Protein AF-A0A7W7Q9H7-F1 (afdb_monomer)

Organism: NCBI:txid1768010

Solvent-accessible surface area (backbone atoms only — not comparable to full-atom values): 13339 Å² total; per-residue (Å²): 130,58,72,66,46,55,53,51,56,63,70,55,71,56,55,18,42,27,34,37,41,33,45,61,87,84,53,85,52,66,76,56,46,53,51,56,32,52,74,61,71,49,55,66,71,42,52,49,52,49,53,55,55,66,73,50,80,78,80,37,90,24,2,38,37,37,31,31,26,86,93,42,78,64,39,78,46,71,29,90,53,52,54,96,60,64,46,64,45,67,35,74,50,54,64,52,66,72,73,41,64,72,43,75,64,69,73,70,76,90,75,87,74,95,72,94,69,95,75,81,63,80,55,80,89,75,52,51,73,66,56,49,43,58,55,31,64,72,39,98,84,31,48,51,40,52,21,65,56,50,32,24,46,31,37,48,68,66,35,40,51,30,40,40,34,23,69,86,39,44,68,89,40,63,28,29,34,32,67,90,43,61,33,42,35,33,66,52,63,64,65,42,53,76,74,70,43,56,68,46,83,38,48,36,57,20,47,53,59,43,13,29,54,58,70,68,20,44,69,41,37,29,48,98,56,92,44,49,71,23,27,34,24,31,35,68,62,122

Secondary structure (DSSP, 8-state):
--HHHHHHHHH--S-EEEEEE-S-TTSPPHHHHHHHHHTTT--HHHHHHHHHHHHSSPPPTT-EEEEEETTEEEEEEE-SS--SS-EEEEESS---GGGSPEE------S----SS-----S-TTT--HHHHHHHHHTSTTSSEEESHHHHHHHHHTT--SEEEEETT-STT-EEEEETT-TT-EES-HHHHHHTT--EEEEEHHHHHHHHHHHHT-EEEEESS---GGGEEEE-S--

Radius of gyration: 19.18 Å; Cα contacts (8 Å, |Δi|>4): 458; chains: 1; bounding box: 38×55×48 Å

Structure (mmCIF, N/CA/C/O backbone):
data_AF-A0A7W7Q9H7-F1
#
_entry.id   AF-A0A7W7Q9H7-F1
#
loop_
_atom_site.group_PDB
_atom_site.id
_atom_site.type_symbol
_atom_site.label_atom_id
_atom_site.label_alt_id
_atom_site.label_comp_id
_atom_site.label_asym_id
_atom_site.label_entity_id
_atom_site.label_seq_id
_atom_site.pdbx_PDB_ins_code
_atom_site.Cartn_x
_atom_site.Cartn_y
_atom_site.Cartn_z
_atom_site.occupancy
_atom_site.B_iso_or_equiv
_atom_site.auth_seq_id
_atom_site.auth_comp_id
_atom_site.auth_asym_id
_atom_site.auth_atom_id
_atom_site.pdbx_PDB_model_num
ATOM 1 N N . MET A 1 1 ? -6.989 7.166 -11.100 1.00 60.66 1 MET A N 1
ATOM 2 C CA . MET A 1 1 ? -7.096 5.745 -11.505 1.00 60.66 1 MET A CA 1
ATOM 3 C C . MET A 1 1 ? -8.529 5.468 -11.957 1.00 60.66 1 MET A C 1
ATOM 5 O O . MET A 1 1 ? -9.431 6.080 -11.403 1.00 60.66 1 MET A O 1
ATOM 9 N N . ASN A 1 2 ? -8.755 4.633 -12.978 1.00 63.91 2 ASN A N 1
ATOM 10 C CA . ASN A 1 2 ? -10.110 4.309 -13.456 1.00 63.91 2 ASN A CA 1
ATOM 11 C C . ASN A 1 2 ? -10.726 3.173 -12.610 1.00 63.91 2 ASN A C 1
ATOM 13 O O . ASN A 1 2 ? -10.011 2.274 -12.172 1.00 63.91 2 ASN A O 1
ATOM 17 N N . THR A 1 3 ? -12.044 3.189 -12.412 1.00 67.12 3 THR A N 1
ATOM 18 C CA . THR A 1 3 ? -12.826 2.208 -11.640 1.00 67.12 3 THR A CA 1
ATOM 19 C C . THR A 1 3 ? -12.637 0.765 -12.120 1.00 67.12 3 THR A C 1
ATOM 21 O O . THR A 1 3 ? -12.647 -0.153 -11.304 1.00 67.12 3 THR A O 1
ATOM 24 N N . ALA A 1 4 ? -12.419 0.546 -13.422 1.00 71.38 4 ALA A N 1
ATOM 25 C CA . ALA A 1 4 ? -12.134 -0.788 -13.960 1.00 71.38 4 ALA A CA 1
ATOM 26 C C . ALA A 1 4 ? -10.811 -1.359 -13.418 1.00 71.38 4 ALA A C 1
ATOM 28 O O . ALA A 1 4 ? -10.803 -2.457 -12.875 1.00 71.38 4 ALA A O 1
ATOM 29 N N . ALA A 1 5 ? -9.731 -0.570 -13.447 1.00 74.00 5 ALA A N 1
ATOM 30 C CA . ALA A 1 5 ? -8.424 -0.985 -12.932 1.00 74.00 5 ALA A CA 1
ATOM 31 C C . ALA A 1 5 ? -8.457 -1.269 -11.420 1.00 74.00 5 ALA A C 1
ATOM 33 O O . ALA A 1 5 ? -7.820 -2.207 -10.954 1.00 74.00 5 ALA A O 1
ATOM 34 N N . ILE A 1 6 ? -9.238 -0.493 -10.657 1.00 73.62 6 ILE A N 1
ATOM 35 C CA . ILE A 1 6 ? -9.465 -0.730 -9.221 1.00 73.62 6 ILE A CA 1
ATOM 36 C C . ILE A 1 6 ? -10.099 -2.101 -8.996 1.00 73.62 6 ILE A C 1
ATOM 38 O O . ILE A 1 6 ? -9.602 -2.899 -8.202 1.00 73.62 6 ILE A O 1
ATOM 42 N N . ARG A 1 7 ? -11.185 -2.382 -9.721 1.00 77.12 7 ARG A N 1
ATOM 43 C CA . ARG A 1 7 ? -11.906 -3.646 -9.605 1.00 77.12 7 ARG A CA 1
ATOM 44 C C . ARG A 1 7 ? -11.031 -4.828 -10.006 1.00 77.12 7 ARG A C 1
ATOM 46 O O . ARG A 1 7 ? -10.977 -5.812 -9.275 1.00 77.12 7 ARG A O 1
ATOM 53 N N . ASP A 1 8 ? -10.352 -4.728 -11.142 1.00 84.12 8 ASP A N 1
ATOM 54 C CA . ASP A 1 8 ? -9.508 -5.804 -11.658 1.00 84.12 8 ASP A CA 1
ATOM 55 C C . ASP A 1 8 ? -8.353 -6.101 -10.696 1.00 84.12 8 ASP A C 1
ATOM 57 O O . ASP A 1 8 ? -8.037 -7.259 -10.445 1.00 84.12 8 ASP A O 1
ATOM 61 N N . MET A 1 9 ? -7.787 -5.070 -10.066 1.00 85.50 9 MET A N 1
ATOM 62 C CA . MET A 1 9 ? -6.719 -5.204 -9.078 1.00 85.50 9 MET A CA 1
ATOM 63 C C . MET A 1 9 ? -7.185 -5.818 -7.754 1.00 85.50 9 MET A C 1
ATOM 65 O O . MET A 1 9 ? -6.473 -6.649 -7.193 1.00 85.50 9 MET A O 1
ATOM 69 N N . ALA A 1 10 ? -8.386 -5.476 -7.278 1.00 81.19 10 ALA A N 1
ATOM 70 C CA . ALA A 1 10 ? -8.977 -6.108 -6.097 1.00 81.19 10 ALA A CA 1
ATOM 71 C C . ALA A 1 10 ? -9.297 -7.600 -6.325 1.00 81.19 10 ALA A C 1
ATOM 73 O O . ALA A 1 10 ? -9.239 -8.395 -5.388 1.00 81.19 10 ALA A O 1
ATOM 74 N N . LEU A 1 11 ? -9.613 -7.982 -7.569 1.00 82.69 11 LEU A N 1
ATOM 75 C CA . LEU A 1 11 ? -9.922 -9.362 -7.961 1.00 82.69 11 LEU A CA 1
ATOM 76 C C . LEU A 1 11 ? -8.687 -10.174 -8.381 1.00 82.69 11 LEU A C 1
ATOM 78 O O . LEU A 1 11 ? -8.749 -11.402 -8.421 1.00 82.69 11 LEU A O 1
ATOM 82 N N . ALA A 1 12 ? -7.580 -9.514 -8.715 1.00 83.94 12 ALA A N 1
ATOM 83 C CA . ALA A 1 12 ? -6.371 -10.179 -9.162 1.00 83.94 12 ALA A CA 1
ATOM 84 C C . ALA A 1 12 ? -5.663 -10.923 -8.017 1.00 83.94 12 ALA A C 1
ATOM 86 O O . ALA A 1 12 ? -5.559 -10.467 -6.870 1.00 83.94 12 ALA A O 1
ATOM 87 N N . HIS A 1 13 ? -5.104 -12.079 -8.361 1.00 81.25 13 HIS A N 1
ATOM 88 C CA . HIS A 1 13 ? -4.226 -12.840 -7.485 1.00 81.25 13 HIS A CA 1
ATOM 89 C C . HIS A 1 13 ? -2.782 -12.696 -7.953 1.00 81.25 13 HIS A C 1
ATOM 91 O O . HIS A 1 13 ? -2.512 -12.614 -9.152 1.00 81.25 13 HIS A O 1
ATOM 97 N N . GLY A 1 14 ? -1.879 -12.617 -6.976 1.00 81.44 14 GLY A N 1
ATOM 98 C CA . GLY A 1 14 ? -0.465 -12.390 -7.217 1.00 81.44 14 GLY A CA 1
ATOM 99 C C . GLY A 1 14 ? 0.251 -13.595 -7.842 1.00 81.44 14 GLY A C 1
ATOM 100 O O . GLY A 1 14 ? -0.350 -14.658 -8.024 1.00 81.44 14 GLY A O 1
ATOM 101 N N . PRO A 1 15 ? 1.549 -13.431 -8.135 1.00 93.12 15 PRO A N 1
ATOM 102 C CA . PRO A 1 15 ? 2.352 -12.261 -7.776 1.00 93.12 15 PRO A CA 1
ATOM 103 C C . PRO A 1 15 ? 2.062 -11.028 -8.650 1.00 93.12 15 PRO A C 1
ATOM 105 O O . PRO A 1 15 ? 1.567 -11.132 -9.771 1.00 93.12 15 PRO A O 1
ATOM 108 N N . PHE A 1 16 ? 2.384 -9.852 -8.123 1.00 95.12 16 PHE A N 1
ATOM 109 C CA . PHE A 1 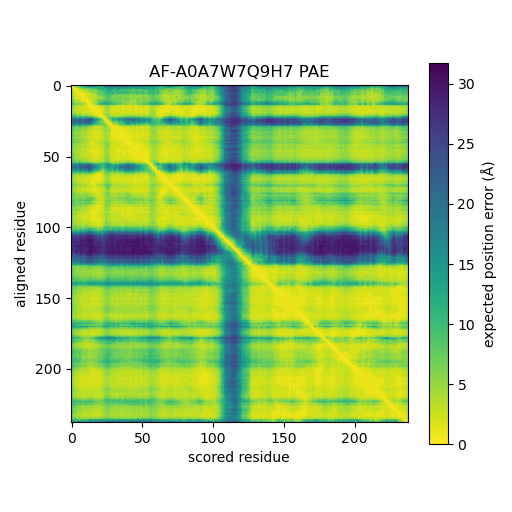16 ? 2.309 -8.559 -8.794 1.00 95.12 16 PHE A CA 1
ATOM 110 C C . PHE A 1 16 ? 3.716 -8.001 -8.960 1.00 95.12 16 PHE A C 1
ATOM 112 O O . PHE A 1 16 ? 4.458 -7.901 -7.983 1.00 95.12 16 PHE A O 1
ATOM 119 N N . ALA A 1 17 ? 4.067 -7.582 -10.174 1.00 96.44 17 ALA A N 1
ATOM 120 C CA . ALA A 1 17 ? 5.226 -6.724 -10.383 1.00 96.44 17 ALA A CA 1
ATOM 121 C C . ALA A 1 17 ? 4.742 -5.280 -10.536 1.00 96.44 17 ALA A C 1
ATOM 123 O O . ALA A 1 17 ? 4.061 -4.941 -11.505 1.00 96.44 17 ALA A O 1
ATOM 124 N N . SER A 1 18 ? 5.073 -4.441 -9.555 1.00 95.25 18 SER A N 1
ATOM 125 C CA . SER A 1 18 ? 4.761 -3.011 -9.542 1.00 95.25 18 SER A CA 1
ATOM 126 C C . SER A 1 18 ? 6.000 -2.208 -9.927 1.00 95.25 18 SER A C 1
ATOM 128 O O . SER A 1 18 ? 7.027 -2.264 -9.242 1.00 95.25 18 SER A O 1
ATOM 130 N N . VAL A 1 19 ? 5.898 -1.458 -11.023 1.00 93.62 19 VAL A N 1
ATOM 131 C CA . VAL A 1 19 ? 6.970 -0.645 -11.597 1.00 93.62 19 VAL A CA 1
ATOM 132 C C . VAL A 1 19 ? 6.506 0.798 -11.736 1.00 93.62 19 VAL A C 1
ATOM 134 O O . VAL A 1 19 ? 5.481 1.082 -12.349 1.00 93.62 19 VAL A O 1
ATOM 137 N N . TYR A 1 20 ? 7.294 1.722 -11.197 1.00 91.12 20 TYR A N 1
ATOM 138 C CA . TYR A 1 20 ? 7.041 3.154 -11.279 1.00 91.12 20 TYR A CA 1
ATOM 139 C C . TYR A 1 20 ? 8.289 3.860 -11.774 1.00 91.12 20 TYR A C 1
ATOM 141 O O . TYR A 1 20 ? 9.353 3.772 -11.156 1.00 91.12 20 TYR A O 1
ATOM 149 N N . LEU A 1 21 ? 8.150 4.551 -12.898 1.00 88.62 21 LEU A N 1
ATOM 150 C CA . LEU A 1 21 ? 9.221 5.283 -13.552 1.00 88.62 21 LEU A CA 1
ATOM 151 C C . LEU A 1 21 ? 9.006 6.785 -13.344 1.00 88.62 21 L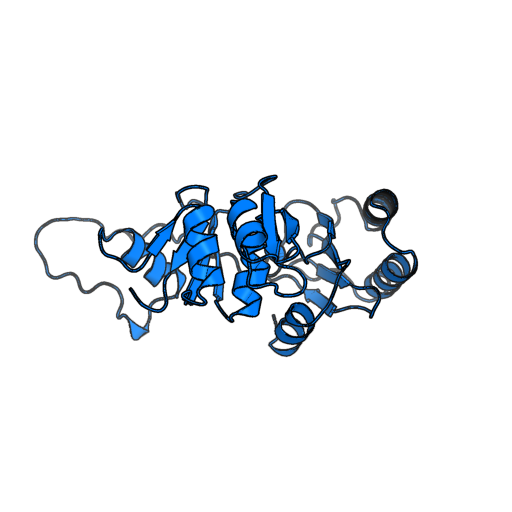EU A C 1
ATOM 153 O O . LEU A 1 21 ? 7.909 7.270 -13.634 1.00 88.62 21 LEU A O 1
ATOM 157 N N . PRO A 1 22 ? 10.017 7.527 -12.860 1.00 86.69 22 PRO A N 1
ATOM 158 C CA . PRO A 1 22 ? 9.946 8.980 -12.802 1.00 86.69 22 PRO A CA 1
ATOM 159 C C . PRO A 1 22 ? 9.895 9.582 -14.213 1.00 86.69 22 PRO A C 1
ATOM 161 O O . PRO A 1 22 ? 10.279 8.934 -15.187 1.00 86.69 22 PRO A O 1
ATOM 164 N N . SER A 1 23 ? 9.448 10.834 -14.328 1.00 79.19 23 SER A N 1
ATOM 165 C CA . SER A 1 23 ? 9.513 11.576 -15.598 1.00 79.19 23 SER A CA 1
ATOM 166 C C . SER A 1 23 ? 10.932 12.022 -15.968 1.00 79.19 23 SER A C 1
ATOM 168 O O . SER A 1 23 ? 11.213 12.305 -17.133 1.00 79.19 23 SER A O 1
ATOM 170 N N . ASP A 1 24 ? 11.837 12.052 -14.988 1.00 69.25 24 ASP A N 1
ATOM 171 C CA . ASP A 1 24 ? 13.260 12.331 -15.161 1.00 69.25 24 ASP A CA 1
ATOM 172 C C . ASP A 1 24 ? 13.995 11.153 -15.836 1.00 69.25 24 ASP A C 1
ATOM 174 O O . ASP A 1 24 ? 14.107 10.052 -15.293 1.00 69.25 24 ASP A O 1
ATOM 178 N N . VAL A 1 25 ? 14.565 11.427 -17.013 1.00 55.94 25 VAL A N 1
ATOM 179 C CA . VAL A 1 25 ? 15.387 10.510 -17.824 1.00 55.94 25 VAL A CA 1
ATOM 180 C C . VAL A 1 25 ? 16.765 10.168 -17.220 1.00 55.94 25 VAL A C 1
ATOM 182 O O . VAL A 1 25 ? 17.504 9.376 -17.801 1.00 55.94 25 VAL A O 1
ATOM 185 N N . GLY A 1 26 ? 17.140 10.758 -16.083 1.00 53.66 26 GLY A N 1
ATOM 186 C CA . GLY A 1 26 ? 18.406 10.562 -15.371 1.00 53.66 26 GLY A CA 1
ATOM 187 C C . GLY A 1 26 ? 18.420 9.399 -14.370 1.00 53.66 26 GLY A C 1
ATOM 188 O O . GLY A 1 26 ? 19.491 9.035 -13.876 1.00 53.66 26 GLY A O 1
ATOM 189 N N . GLY A 1 27 ? 17.263 8.798 -14.071 1.00 60.03 27 GLY A N 1
ATOM 190 C CA . GLY A 1 27 ? 17.163 7.592 -13.242 1.00 60.03 27 GLY A CA 1
ATOM 191 C C . GLY A 1 27 ? 17.698 6.329 -13.940 1.00 60.03 27 GLY A C 1
ATOM 192 O O . GLY A 1 27 ? 17.885 6.318 -15.160 1.00 60.03 27 GLY A O 1
ATOM 193 N N . PRO A 1 28 ? 17.950 5.225 -13.205 1.00 64.19 28 PRO A N 1
ATOM 194 C CA . PRO A 1 28 ? 18.317 3.963 -13.834 1.00 64.19 28 PRO A CA 1
ATOM 195 C C . PRO A 1 28 ? 17.201 3.524 -14.787 1.00 64.19 28 PRO A C 1
ATOM 197 O O . PRO A 1 28 ? 16.064 3.301 -14.375 1.00 64.19 28 PRO A O 1
ATOM 200 N N . GLY A 1 29 ? 17.539 3.416 -16.072 1.00 77.75 29 GLY A N 1
ATOM 201 C CA . GLY A 1 29 ? 16.591 3.005 -17.100 1.00 77.75 29 GLY A CA 1
ATOM 202 C C . GLY A 1 29 ? 16.066 1.584 -16.881 1.00 77.75 29 GLY A C 1
ATOM 203 O O . GLY A 1 29 ? 16.661 0.782 -16.153 1.00 77.75 29 GLY A O 1
ATOM 204 N N . TRP A 1 30 ? 14.980 1.254 -17.584 1.00 86.69 30 TRP A N 1
ATOM 205 C CA . TRP A 1 30 ? 14.318 -0.053 -17.531 1.00 86.69 30 TRP A CA 1
ATOM 206 C C . TRP A 1 30 ? 15.266 -1.273 -17.509 1.00 86.69 30 TRP A C 1
ATOM 208 O O . TRP A 1 30 ? 15.055 -2.142 -16.666 1.00 86.69 30 TRP A O 1
ATOM 218 N N . PRO A 1 31 ? 16.365 -1.351 -18.293 1.00 88.50 31 PRO A N 1
ATOM 219 C CA . PRO A 1 31 ? 17.271 -2.504 -18.243 1.00 88.50 31 PRO A CA 1
ATOM 220 C C . PRO A 1 31 ? 17.863 -2.811 -16.858 1.00 88.50 31 PRO A C 1
ATOM 222 O O . PRO A 1 31 ? 18.174 -3.966 -16.565 1.00 88.50 31 PRO A O 1
ATOM 225 N N . VAL A 1 32 ? 18.046 -1.799 -16.004 1.00 89.38 32 VAL A N 1
ATOM 226 C CA . VAL A 1 32 ? 18.507 -1.991 -14.621 1.00 89.38 32 VAL A CA 1
ATOM 227 C C . VAL A 1 32 ? 17.370 -2.546 -13.765 1.00 89.38 32 VAL A C 1
ATOM 229 O O . VAL A 1 32 ? 17.558 -3.556 -13.092 1.00 89.38 32 VAL A O 1
ATOM 232 N N . LEU A 1 33 ? 16.181 -1.946 -13.851 1.00 90.25 33 LEU A N 1
ATOM 233 C CA . LEU A 1 33 ? 14.996 -2.374 -13.100 1.00 90.25 33 LEU A CA 1
ATOM 234 C C . LEU A 1 33 ? 14.553 -3.792 -13.475 1.00 90.25 33 LEU A C 1
ATOM 236 O O . LEU A 1 33 ? 14.225 -4.581 -12.593 1.00 90.25 33 LEU A O 1
ATOM 240 N N . ARG A 1 34 ? 14.635 -4.160 -14.758 1.00 93.00 34 ARG A N 1
ATOM 241 C CA . ARG A 1 34 ? 14.370 -5.519 -15.244 1.00 93.00 34 ARG A CA 1
ATOM 242 C C . ARG A 1 34 ? 15.261 -6.549 -14.553 1.00 93.00 34 ARG A C 1
ATOM 244 O O . ARG A 1 34 ? 14.783 -7.601 -14.145 1.00 93.00 34 ARG A O 1
ATOM 251 N N . ARG A 1 35 ? 16.558 -6.253 -14.386 1.00 92.81 35 ARG A N 1
ATOM 252 C CA . ARG A 1 35 ? 17.491 -7.138 -13.660 1.00 92.81 35 ARG A CA 1
ATOM 253 C C . ARG A 1 35 ? 17.144 -7.218 -12.179 1.00 92.81 35 ARG A C 1
ATOM 255 O O . ARG A 1 35 ? 17.232 -8.295 -11.602 1.00 92.81 35 ARG A O 1
ATOM 262 N N . THR A 1 36 ? 16.736 -6.102 -11.580 1.00 92.56 36 THR A N 1
ATOM 263 C CA . THR A 1 36 ? 16.271 -6.060 -10.190 1.00 92.56 36 THR A CA 1
ATOM 264 C C . THR A 1 36 ? 15.018 -6.909 -9.981 1.00 92.56 36 THR A C 1
ATOM 266 O O . THR A 1 36 ? 14.928 -7.590 -8.967 1.00 92.56 36 THR A O 1
ATOM 269 N N . LEU A 1 37 ? 14.075 -6.917 -10.925 1.00 94.69 37 LEU A N 1
ATOM 270 C CA . LEU A 1 37 ? 12.898 -7.792 -10.880 1.00 94.69 37 LEU A CA 1
ATOM 271 C C . LEU A 1 37 ? 13.256 -9.259 -11.129 1.00 94.69 37 LEU A C 1
ATOM 273 O O . LEU A 1 37 ? 12.791 -10.133 -10.403 1.00 94.69 37 LEU A O 1
ATOM 277 N N . ALA A 1 38 ? 14.128 -9.544 -12.097 1.00 94.75 38 ALA A N 1
ATOM 278 C CA . ALA A 1 38 ? 14.606 -10.905 -12.340 1.00 94.75 38 ALA A CA 1
ATOM 279 C C . ALA A 1 38 ? 15.316 -11.495 -11.106 1.00 94.75 38 ALA A C 1
ATOM 281 O O . ALA A 1 38 ? 15.144 -12.667 -10.796 1.00 94.75 38 ALA A O 1
ATOM 282 N N . ALA A 1 39 ? 16.062 -10.673 -10.360 1.00 94.94 39 ALA A N 1
ATOM 283 C CA . ALA A 1 39 ? 16.691 -11.070 -9.099 1.00 94.94 39 ALA A CA 1
ATOM 284 C C . ALA A 1 39 ? 15.697 -11.279 -7.937 1.00 94.94 39 ALA A C 1
ATOM 286 O O . ALA A 1 39 ? 16.090 -11.810 -6.904 1.00 94.94 39 ALA A O 1
ATOM 287 N N . GLN A 1 40 ? 14.439 -10.855 -8.095 1.00 93.75 40 GLN A N 1
ATOM 288 C CA . GLN A 1 40 ? 13.330 -11.111 -7.168 1.00 93.75 40 GLN A CA 1
ATOM 289 C C . GLN A 1 40 ? 12.499 -12.337 -7.591 1.00 93.75 40 GLN A C 1
ATOM 291 O O . GLN A 1 40 ? 11.366 -12.466 -7.152 1.00 93.75 40 GLN A O 1
ATOM 296 N N . ASP A 1 41 ? 13.021 -13.202 -8.470 1.00 94.31 41 ASP A N 1
ATOM 297 C CA . ASP A 1 41 ? 12.317 -14.379 -9.005 1.00 94.31 41 ASP A CA 1
ATOM 298 C C . ASP A 1 41 ? 11.027 -14.035 -9.778 1.00 94.31 41 ASP A C 1
ATOM 300 O O . ASP A 1 41 ? 10.071 -14.811 -9.820 1.00 94.31 41 ASP A O 1
ATOM 304 N N . THR A 1 42 ? 10.997 -12.863 -10.426 1.00 95.38 42 THR A N 1
ATOM 305 C CA . THR A 1 42 ? 9.858 -12.465 -11.268 1.00 95.38 42 THR A CA 1
ATOM 306 C C . THR A 1 42 ? 9.709 -13.435 -12.447 1.00 95.38 42 THR A C 1
ATOM 308 O O . THR A 1 42 ? 10.680 -13.622 -13.186 1.00 95.38 42 THR A O 1
ATOM 311 N N . PRO A 1 43 ? 8.513 -14.011 -12.677 1.00 94.94 43 PRO A N 1
ATOM 312 C CA . PRO A 1 43 ? 8.247 -14.860 -13.834 1.00 94.94 43 PRO A CA 1
ATOM 313 C C . PRO A 1 43 ? 8.615 -14.181 -15.159 1.00 94.94 43 PRO A C 1
ATOM 315 O O . PRO A 1 43 ? 8.287 -13.014 -15.383 1.00 94.94 43 PRO A O 1
ATOM 318 N N . GLU A 1 44 ? 9.258 -14.917 -16.071 1.00 94.25 44 GLU A N 1
ATOM 319 C CA . GLU A 1 44 ? 9.732 -14.352 -17.346 1.00 94.25 44 GLU A CA 1
ATOM 320 C C . GLU A 1 44 ? 8.578 -13.813 -18.207 1.00 94.25 44 GLU A C 1
ATOM 322 O O . GLU A 1 44 ? 8.743 -12.820 -18.903 1.00 94.25 44 GLU A O 1
ATOM 327 N N . GLU A 1 45 ? 7.386 -14.406 -18.114 1.00 94.56 45 GLU A N 1
ATOM 328 C CA . GLU A 1 45 ? 6.162 -13.902 -18.755 1.00 94.56 45 GLU A CA 1
ATOM 329 C C . GLU A 1 45 ? 5.770 -12.492 -18.283 1.00 94.56 45 GLU A C 1
ATOM 331 O O . GLU A 1 45 ? 5.376 -11.655 -19.095 1.00 94.56 45 GLU A O 1
ATOM 336 N N . MET A 1 46 ? 5.954 -12.188 -16.995 1.00 95.56 46 MET A N 1
ATOM 337 C CA . MET A 1 46 ? 5.713 -10.854 -16.443 1.00 95.56 46 MET A CA 1
ATOM 338 C C . MET A 1 46 ? 6.807 -9.873 -16.876 1.00 95.56 46 MET A C 1
ATOM 340 O O . MET A 1 46 ? 6.505 -8.725 -17.198 1.00 95.56 46 MET A O 1
ATOM 344 N N . LEU A 1 47 ? 8.071 -10.316 -16.930 1.00 95.62 47 LEU A N 1
ATOM 345 C CA . LEU A 1 47 ? 9.173 -9.501 -17.458 1.00 95.62 47 LEU A CA 1
ATOM 346 C C . LEU A 1 47 ? 8.962 -9.167 -18.938 1.00 95.62 47 LEU A C 1
ATOM 348 O O . LEU A 1 47 ? 9.146 -8.018 -19.325 1.00 95.62 47 LEU A O 1
ATOM 352 N N . ALA A 1 48 ? 8.522 -10.137 -19.741 1.00 93.44 48 ALA A N 1
ATOM 353 C CA . ALA A 1 48 ? 8.210 -9.946 -21.151 1.00 93.44 48 ALA A CA 1
ATOM 354 C C . ALA A 1 48 ? 7.027 -8.987 -21.354 1.00 93.44 48 ALA A C 1
ATOM 356 O O . ALA A 1 48 ? 7.083 -8.137 -22.239 1.00 93.44 48 ALA A O 1
ATOM 357 N N . ALA A 1 49 ? 5.988 -9.070 -20.515 1.00 93.06 49 ALA A N 1
ATOM 358 C CA . ALA A 1 49 ? 4.877 -8.119 -20.543 1.00 93.06 49 ALA A CA 1
ATOM 359 C C . ALA A 1 49 ? 5.333 -6.683 -20.223 1.00 93.06 49 ALA A C 1
ATOM 361 O O . ALA A 1 49 ? 4.870 -5.733 -20.851 1.00 93.06 49 ALA A O 1
ATOM 362 N N . LEU A 1 50 ? 6.266 -6.516 -19.279 1.00 92.69 50 LEU A N 1
ATOM 363 C CA . LEU A 1 50 ? 6.864 -5.213 -18.969 1.00 92.69 50 LEU A CA 1
ATOM 364 C C . LEU A 1 50 ? 7.774 -4.712 -20.100 1.00 92.69 50 LEU A C 1
ATOM 366 O O . LEU A 1 50 ? 7.723 -3.529 -20.431 1.00 92.69 50 LEU A O 1
ATOM 370 N N . ASP A 1 51 ? 8.578 -5.596 -20.700 1.00 91.69 51 ASP A N 1
ATOM 371 C CA . ASP A 1 51 ? 9.422 -5.282 -21.860 1.00 91.69 51 ASP A CA 1
ATOM 372 C C . ASP A 1 51 ? 8.570 -4.779 -23.036 1.00 91.69 51 ASP A C 1
ATOM 374 O O . ASP A 1 51 ? 8.900 -3.763 -23.651 1.00 91.69 51 ASP A O 1
ATOM 378 N N . ASP A 1 52 ? 7.457 -5.458 -23.321 1.00 90.00 52 ASP A N 1
ATOM 379 C CA . ASP A 1 52 ? 6.511 -5.074 -24.367 1.00 90.00 52 ASP A CA 1
ATOM 380 C C . ASP A 1 52 ? 5.847 -3.729 -24.052 1.00 90.00 52 ASP A C 1
ATOM 382 O O . ASP A 1 52 ? 5.947 -2.795 -24.847 1.00 90.00 52 ASP A O 1
ATOM 386 N N . ALA A 1 53 ? 5.263 -3.566 -22.861 1.00 87.75 53 ALA A N 1
ATOM 387 C CA . ALA A 1 53 ? 4.593 -2.324 -22.474 1.00 87.75 53 ALA A CA 1
ATOM 388 C C . ALA A 1 53 ? 5.533 -1.107 -22.543 1.00 87.75 53 ALA A C 1
ATOM 390 O O . ALA A 1 53 ? 5.161 -0.060 -23.070 1.00 87.75 53 ALA A O 1
ATOM 391 N N . LEU A 1 54 ? 6.776 -1.247 -22.071 1.00 84.62 54 LEU A N 1
ATOM 392 C CA . LEU A 1 54 ? 7.773 -0.169 -22.066 1.00 84.62 54 LEU A CA 1
ATOM 393 C C . LEU A 1 54 ? 8.426 0.088 -23.425 1.00 84.62 54 LEU A C 1
ATOM 395 O O . LEU A 1 54 ? 9.064 1.127 -23.601 1.00 84.62 54 LEU A O 1
ATOM 399 N N . SER A 1 55 ? 8.271 -0.825 -24.384 1.00 82.69 55 SER A N 1
ATOM 400 C CA . SER A 1 55 ? 8.687 -0.601 -25.772 1.00 82.69 55 SER A CA 1
ATOM 401 C C . SER A 1 55 ? 7.740 0.346 -26.518 1.00 82.69 55 SER A C 1
ATOM 403 O O . SER A 1 55 ? 8.120 0.913 -27.545 1.00 82.69 55 SER A O 1
ATOM 405 N N . HIS A 1 56 ? 6.527 0.541 -25.993 1.00 67.06 56 HIS A N 1
ATOM 406 C CA . HIS A 1 56 ? 5.490 1.401 -26.551 1.00 67.06 56 HIS A CA 1
ATOM 407 C C . HIS A 1 56 ? 5.334 2.671 -25.691 1.00 67.06 56 HIS A C 1
ATOM 409 O O . HIS A 1 56 ? 5.306 2.586 -24.468 1.00 67.06 56 HIS A O 1
ATOM 415 N N . ASP A 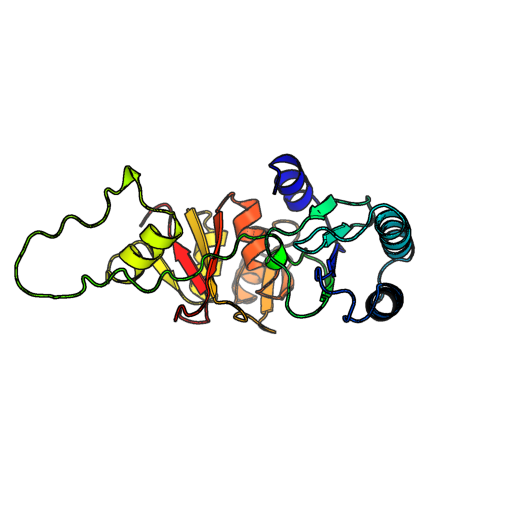1 57 ? 5.223 3.840 -26.333 1.00 61.19 57 ASP A N 1
ATOM 416 C CA . ASP A 1 57 ? 5.051 5.181 -25.735 1.00 61.19 57 ASP A CA 1
ATOM 417 C C . ASP A 1 57 ? 6.205 5.761 -24.880 1.00 61.19 57 ASP A C 1
ATOM 419 O O . ASP A 1 57 ? 6.894 5.085 -24.117 1.00 61.19 57 ASP A O 1
ATOM 423 N N . GLY A 1 58 ? 6.418 7.078 -25.025 1.00 55.56 58 GLY A N 1
ATOM 424 C CA . GLY A 1 58 ? 7.426 7.856 -24.292 1.00 55.56 58 GLY A CA 1
ATOM 425 C C . GLY A 1 58 ? 6.953 8.315 -22.903 1.00 55.56 58 GLY A C 1
ATOM 426 O O . GLY A 1 58 ? 5.753 8.305 -22.626 1.00 55.56 58 GLY A O 1
ATOM 427 N N . PRO A 1 59 ? 7.872 8.727 -22.008 1.00 58.47 59 PRO A N 1
ATOM 428 C CA . PRO A 1 59 ? 7.526 9.084 -20.635 1.00 58.47 59 PRO A CA 1
ATOM 429 C C . PRO A 1 59 ? 6.592 10.301 -20.594 1.00 58.47 59 PRO A C 1
ATOM 431 O O . PRO A 1 59 ? 6.889 11.348 -21.170 1.00 58.47 59 PRO A O 1
ATOM 434 N N . ALA A 1 60 ? 5.464 10.163 -19.896 1.00 63.78 60 ALA A N 1
ATOM 435 C CA . ALA A 1 60 ? 4.582 11.282 -19.582 1.00 63.78 60 ALA A CA 1
ATOM 436 C C . ALA A 1 60 ? 5.248 12.229 -18.564 1.00 63.78 60 ALA A C 1
ATOM 438 O O . ALA A 1 60 ? 6.083 11.797 -17.769 1.00 63.78 60 ALA A O 1
ATOM 439 N N . GLU A 1 61 ? 4.850 13.508 -18.537 1.00 68.62 61 GLU A N 1
ATOM 440 C CA . GLU A 1 61 ? 5.416 14.534 -17.634 1.00 68.62 61 GLU A CA 1
ATOM 441 C C . GLU A 1 61 ? 5.348 14.153 -16.140 1.00 68.62 61 GLU A C 1
ATOM 443 O O . GLU A 1 61 ? 6.191 14.582 -15.351 1.00 68.62 61 GLU A O 1
ATOM 448 N N . GLY A 1 62 ? 4.384 13.309 -15.753 1.00 72.38 62 GLY A N 1
ATOM 449 C CA . GLY A 1 62 ? 4.238 12.785 -14.393 1.00 72.38 62 GLY A CA 1
ATOM 450 C C . GLY A 1 62 ? 5.015 11.498 -14.101 1.00 72.38 62 GLY A C 1
ATOM 451 O O . GLY A 1 62 ? 5.060 11.079 -12.952 1.00 72.38 62 GLY A O 1
ATOM 452 N N . GLY A 1 63 ? 5.637 10.869 -15.100 1.00 84.81 63 GLY A N 1
ATOM 453 C CA . GLY A 1 63 ? 6.189 9.517 -15.013 1.00 84.81 63 GLY A CA 1
ATOM 454 C C . GLY A 1 63 ? 5.190 8.460 -15.492 1.00 84.81 63 GLY A C 1
ATOM 455 O O . GLY A 1 63 ? 4.121 8.789 -16.013 1.00 84.81 63 GLY A O 1
ATOM 456 N N . ARG A 1 64 ? 5.531 7.179 -15.333 1.00 88.06 64 ARG A N 1
ATOM 457 C CA . ARG A 1 64 ? 4.710 6.049 -15.802 1.00 88.06 64 ARG A CA 1
ATOM 458 C C . ARG A 1 64 ? 4.565 4.985 -14.722 1.00 88.06 64 ARG A C 1
ATOM 460 O O . ARG A 1 64 ? 5.539 4.642 -14.053 1.00 88.06 64 ARG A O 1
ATOM 467 N N . ALA A 1 65 ? 3.358 4.455 -14.581 1.00 90.44 65 ALA A N 1
ATOM 468 C CA . ALA A 1 65 ? 3.047 3.326 -13.721 1.00 90.44 65 ALA A CA 1
ATOM 469 C C . ALA A 1 65 ? 2.739 2.087 -14.549 1.00 90.44 65 ALA A C 1
ATOM 471 O O . ALA A 1 65 ? 1.961 2.159 -15.498 1.00 90.44 65 ALA A O 1
ATOM 472 N N . LEU A 1 66 ? 3.297 0.958 -14.125 1.00 92.44 66 LEU A N 1
ATOM 473 C CA . LEU A 1 66 ? 2.996 -0.363 -14.644 1.00 92.44 66 LEU A CA 1
ATOM 474 C C . LEU A 1 66 ? 2.740 -1.318 -13.482 1.00 92.44 66 LEU A C 1
ATOM 476 O O . LEU A 1 66 ? 3.562 -1.439 -12.573 1.00 92.44 66 LEU A O 1
ATOM 480 N N . ILE A 1 67 ? 1.613 -2.021 -13.518 1.00 94.62 67 ILE A N 1
ATOM 481 C CA . ILE A 1 67 ? 1.353 -3.160 -12.635 1.00 94.62 67 ILE A CA 1
ATOM 482 C C . ILE A 1 67 ? 0.985 -4.337 -13.514 1.00 94.62 67 ILE A C 1
ATOM 484 O O . ILE A 1 67 ? 0.016 -4.269 -14.271 1.00 94.62 67 ILE A O 1
ATOM 488 N N . VAL A 1 68 ? 1.746 -5.419 -13.394 1.00 94.88 68 VAL A N 1
ATOM 489 C CA . VAL A 1 68 ? 1.514 -6.649 -14.150 1.00 94.88 68 VAL A CA 1
ATOM 490 C C . VAL A 1 68 ? 1.335 -7.835 -13.215 1.00 94.88 68 VAL A C 1
ATOM 492 O O . VAL A 1 68 ? 1.877 -7.872 -12.110 1.00 94.88 68 VAL A O 1
ATOM 495 N N . THR A 1 69 ? 0.583 -8.813 -13.697 1.00 94.19 69 THR A N 1
ATOM 496 C CA . THR A 1 69 ? 0.392 -10.138 -13.098 1.00 94.19 69 THR A CA 1
ATOM 497 C C . THR A 1 69 ? 0.691 -11.199 -14.159 1.00 94.19 69 THR A C 1
ATOM 499 O O . THR A 1 69 ? 0.803 -10.845 -15.338 1.00 94.19 69 THR A O 1
ATOM 502 N N . PRO A 1 70 ? 0.755 -12.496 -13.809 1.00 91.38 70 PRO A N 1
ATOM 503 C CA . PRO A 1 70 ? 0.822 -13.568 -14.807 1.00 91.38 70 PRO A CA 1
ATOM 504 C C . PRO A 1 70 ? -0.311 -13.512 -15.846 1.00 91.38 70 PRO A C 1
ATOM 506 O O . PRO A 1 70 ? -0.138 -13.917 -16.990 1.00 91.38 70 PRO A O 1
ATOM 509 N N . SER A 1 71 ? -1.470 -12.965 -15.465 1.00 88.94 71 SER A N 1
ATOM 510 C CA . SER A 1 71 ? -2.632 -12.806 -16.347 1.00 88.94 71 SER A CA 1
ATOM 511 C C . SER A 1 71 ? -2.494 -11.651 -17.347 1.00 88.94 71 SER A C 1
ATOM 513 O O . SER A 1 71 ? -3.300 -11.555 -18.271 1.00 88.94 71 SER A O 1
ATOM 515 N N . GLY A 1 72 ? -1.507 -10.767 -17.168 1.00 89.62 72 GLY A N 1
ATOM 516 C CA . GLY A 1 72 ? -1.255 -9.613 -18.029 1.00 89.62 72 GLY A CA 1
ATOM 517 C C . GLY A 1 72 ? -1.130 -8.287 -17.275 1.00 89.62 72 GLY A C 1
ATOM 518 O O . GLY A 1 72 ? -0.992 -8.238 -16.048 1.00 89.62 72 GLY A O 1
ATOM 519 N N . VAL A 1 73 ? -1.159 -7.196 -18.042 1.00 91.50 73 VAL A N 1
ATOM 520 C CA . VAL A 1 73 ? -1.024 -5.819 -17.549 1.00 91.50 73 VAL A CA 1
ATOM 521 C C . VAL A 1 73 ? -2.345 -5.345 -16.938 1.00 91.50 73 VAL A C 1
ATOM 523 O O . VAL A 1 73 ? -3.366 -5.317 -17.617 1.00 91.50 73 VAL A O 1
ATOM 526 N N . LEU A 1 74 ? -2.320 -4.962 -15.659 1.00 92.00 74 LEU A N 1
ATOM 527 C CA . LEU A 1 74 ? -3.470 -4.401 -14.938 1.00 92.00 74 LEU A CA 1
ATOM 528 C C . LEU A 1 74 ? -3.486 -2.872 -14.964 1.00 92.00 74 LEU A C 1
ATOM 530 O O . LEU A 1 74 ? -4.547 -2.253 -15.008 1.00 92.00 74 LEU A O 1
ATOM 534 N N . VAL A 1 75 ? -2.304 -2.258 -14.911 1.00 91.25 75 VAL A N 1
ATOM 535 C CA . VAL A 1 75 ? -2.134 -0.805 -14.965 1.00 91.25 75 VAL A CA 1
ATOM 536 C C . VAL A 1 75 ? -1.020 -0.498 -15.947 1.00 91.25 75 VAL A C 1
ATOM 538 O O . VAL A 1 75 ? 0.065 -1.054 -15.818 1.00 91.25 75 VAL A O 1
ATOM 541 N N . ASP A 1 76 ? -1.296 0.399 -16.887 1.00 90.69 76 ASP A N 1
ATOM 542 C CA . ASP A 1 76 ? -0.312 1.084 -17.720 1.00 90.69 76 ASP A CA 1
ATOM 543 C C . ASP A 1 76 ? -0.812 2.507 -17.954 1.00 90.69 76 ASP A C 1
ATOM 545 O O . ASP A 1 76 ? -1.886 2.714 -18.526 1.00 90.69 76 ASP A O 1
ATOM 549 N N . GLY A 1 77 ? -0.093 3.499 -17.440 1.00 87.00 77 GLY A N 1
ATOM 550 C CA . GLY A 1 77 ? -0.514 4.877 -17.628 1.00 87.00 77 GLY A CA 1
ATOM 551 C C . GLY A 1 77 ? 0.349 5.917 -16.932 1.00 87.00 77 GLY A C 1
ATOM 552 O O . GLY A 1 77 ? 1.288 5.584 -16.201 1.00 87.00 77 GLY A O 1
ATOM 553 N N . PRO A 1 78 ? 0.034 7.202 -17.161 1.00 86.00 78 PRO A N 1
ATOM 554 C CA . PRO A 1 78 ? 0.750 8.300 -16.545 1.00 86.00 78 PRO A CA 1
ATOM 555 C C . PRO A 1 78 ? 0.494 8.335 -15.040 1.00 86.00 78 PRO A C 1
ATOM 557 O O . PRO A 1 78 ? -0.618 8.084 -14.565 1.00 86.00 78 PRO A O 1
ATOM 560 N N . LEU A 1 79 ? 1.526 8.705 -14.294 1.00 84.00 79 LEU A N 1
ATOM 561 C CA . LEU A 1 79 ? 1.388 9.044 -12.886 1.00 84.00 79 LEU A CA 1
ATOM 562 C C . LEU A 1 79 ? 0.865 10.476 -12.717 1.00 84.00 79 LEU A C 1
ATOM 564 O O . LEU A 1 79 ? 1.113 11.350 -13.546 1.00 84.00 79 LEU A O 1
ATOM 568 N N . THR A 1 80 ? 0.150 10.719 -11.617 1.00 80.31 80 THR A N 1
ATOM 569 C CA . THR A 1 80 ? -0.309 12.066 -11.228 1.00 80.31 80 THR A CA 1
ATOM 570 C C . THR A 1 80 ? 0.803 12.904 -10.598 1.00 80.31 80 THR A C 1
ATOM 572 O O . THR A 1 80 ? 0.679 14.122 -10.506 1.00 80.31 80 THR A O 1
ATOM 575 N N . TRP A 1 81 ? 1.892 12.261 -10.178 1.00 81.00 81 TRP A N 1
ATOM 576 C CA . TRP A 1 81 ? 3.088 12.877 -9.618 1.00 81.00 81 TRP A CA 1
ATOM 577 C C . TRP A 1 81 ? 4.299 11.971 -9.880 1.00 81.00 81 TRP A C 1
ATOM 579 O O . TRP A 1 81 ? 4.165 10.749 -9.917 1.00 81.00 81 TRP A O 1
ATOM 589 N N . SER A 1 82 ? 5.491 12.552 -10.037 1.00 83.56 82 SER A N 1
ATOM 590 C CA . SER A 1 82 ? 6.698 11.763 -10.310 1.00 83.56 82 SER A CA 1
ATOM 591 C C . SER A 1 82 ? 7.380 11.314 -9.014 1.00 83.56 82 SER A C 1
ATOM 593 O O . SER A 1 82 ? 7.741 12.172 -8.200 1.00 83.56 82 SER A O 1
ATOM 595 N N . PRO A 1 83 ? 7.652 10.008 -8.821 1.00 81.44 83 PRO A N 1
ATOM 596 C CA . PRO A 1 83 ? 8.490 9.542 -7.724 1.00 81.44 83 PRO A CA 1
ATOM 597 C C . PRO A 1 83 ? 9.909 10.107 -7.833 1.00 81.44 83 PRO A C 1
ATOM 599 O O . PRO A 1 83 ? 10.383 10.436 -8.918 1.00 81.44 83 PRO A O 1
ATOM 602 N N . ARG A 1 84 ? 10.610 10.218 -6.696 1.00 80.88 84 ARG A N 1
ATOM 603 C CA . ARG A 1 84 ? 12.000 10.719 -6.659 1.00 80.88 84 ARG A CA 1
ATOM 604 C C . ARG A 1 84 ? 13.014 9.714 -7.208 1.00 80.88 84 ARG A C 1
ATOM 606 O O . ARG A 1 84 ? 14.092 10.101 -7.639 1.00 80.88 84 ARG A O 1
ATOM 613 N N . ALA A 1 85 ? 12.682 8.429 -7.145 1.00 85.00 85 ALA A N 1
ATOM 614 C CA . ALA A 1 85 ? 13.494 7.333 -7.647 1.00 85.00 85 ALA A CA 1
ATOM 615 C C . ALA A 1 85 ? 12.577 6.293 -8.299 1.00 85.00 85 ALA A C 1
ATOM 617 O O . ALA A 1 85 ? 11.431 6.144 -7.861 1.00 85.00 85 ALA A O 1
ATOM 618 N N . PRO A 1 86 ? 13.055 5.561 -9.317 1.00 88.94 86 PRO A N 1
ATOM 619 C CA . PRO A 1 86 ? 12.283 4.468 -9.875 1.00 88.94 86 PRO A CA 1
ATOM 620 C C . PRO A 1 86 ? 12.101 3.350 -8.851 1.00 88.94 86 PRO A C 1
ATOM 622 O O . PRO A 1 86 ? 12.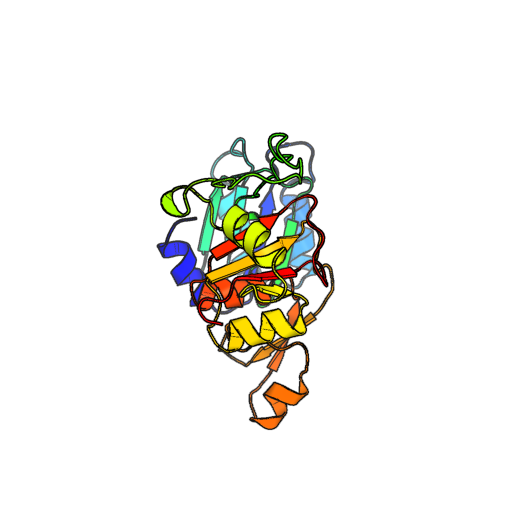980 3.073 -8.031 1.00 88.94 86 PRO A O 1
ATOM 625 N N . ILE A 1 87 ? 10.950 2.693 -8.925 1.00 90.12 87 ILE A N 1
ATOM 626 C CA . ILE A 1 87 ? 10.552 1.608 -8.030 1.00 90.12 87 ILE A CA 1
ATOM 627 C C . ILE A 1 87 ? 10.238 0.396 -8.901 1.00 90.12 87 ILE A C 1
ATOM 629 O O . ILE A 1 87 ? 9.524 0.524 -9.890 1.00 90.12 87 ILE A O 1
ATOM 633 N N . ALA A 1 88 ? 10.763 -0.773 -8.541 1.00 93.25 88 ALA A N 1
ATOM 634 C CA . ALA A 1 88 ? 10.420 -2.042 -9.172 1.00 93.25 88 ALA A CA 1
ATOM 635 C C . ALA A 1 88 ? 10.423 -3.146 -8.111 1.00 93.25 88 ALA A C 1
ATOM 637 O O . ALA A 1 88 ? 11.462 -3.427 -7.505 1.00 93.25 88 ALA A O 1
ATOM 638 N N . ARG A 1 89 ? 9.252 -3.725 -7.847 1.00 92.62 89 ARG A N 1
ATOM 639 C CA . ARG A 1 89 ? 9.045 -4.700 -6.769 1.00 92.62 89 ARG A CA 1
ATOM 640 C C . ARG A 1 89 ? 8.161 -5.848 -7.237 1.00 92.62 89 ARG A C 1
ATOM 642 O O . ARG A 1 89 ? 7.168 -5.590 -7.915 1.00 92.62 89 ARG A O 1
ATOM 649 N N . LEU A 1 90 ? 8.517 -7.071 -6.849 1.00 95.62 90 LEU A N 1
ATOM 650 C CA . LEU A 1 90 ? 7.653 -8.247 -6.928 1.00 95.62 90 LEU A CA 1
ATOM 651 C C . LEU A 1 90 ? 7.094 -8.545 -5.533 1.00 95.62 90 LEU A C 1
ATOM 653 O O . LEU A 1 90 ? 7.863 -8.651 -4.579 1.00 95.62 90 LEU A O 1
ATOM 657 N N . SER A 1 91 ? 5.776 -8.682 -5.415 1.00 93.75 91 SER A N 1
ATOM 658 C CA . SER A 1 91 ? 5.111 -9.023 -4.152 1.00 93.75 91 SER A CA 1
ATOM 659 C C . SER A 1 91 ? 3.798 -9.778 -4.397 1.00 93.75 91 SER A C 1
ATOM 661 O O . SER A 1 91 ? 3.277 -9.795 -5.511 1.00 93.75 91 SER A O 1
ATOM 663 N N . ASP A 1 92 ? 3.232 -10.402 -3.363 1.00 92.19 92 ASP A N 1
ATOM 664 C CA . ASP A 1 92 ? 1.914 -11.057 -3.420 1.00 92.19 92 ASP A CA 1
ATOM 665 C C . ASP A 1 92 ? 0.751 -10.052 -3.518 1.00 92.19 92 ASP A C 1
ATOM 667 O O . ASP A 1 92 ? -0.397 -10.428 -3.811 1.00 92.19 92 ASP A O 1
ATOM 671 N N . LEU A 1 93 ? 1.052 -8.778 -3.258 1.00 93.12 93 LEU A N 1
ATOM 672 C CA . LEU A 1 93 ? 0.149 -7.639 -3.304 1.00 93.12 93 LEU A CA 1
ATOM 673 C C . LEU A 1 93 ? 0.758 -6.502 -4.135 1.00 93.12 93 LEU A C 1
ATOM 675 O O . LEU A 1 93 ? 1.972 -6.309 -4.114 1.00 93.12 93 LEU A O 1
ATOM 679 N N . PRO A 1 94 ? -0.054 -5.724 -4.867 1.00 94.12 94 PRO A N 1
ATOM 680 C CA . PRO A 1 94 ? 0.450 -4.582 -5.613 1.00 94.12 94 PRO A CA 1
ATOM 681 C C . PRO A 1 94 ? 0.848 -3.438 -4.672 1.00 94.12 94 PRO A C 1
ATOM 683 O O . PRO A 1 94 ? 0.180 -3.149 -3.678 1.00 94.12 94 PRO A O 1
ATOM 686 N N . TYR A 1 95 ? 1.906 -2.717 -5.036 1.00 93.94 95 TYR A N 1
ATOM 687 C CA . TYR A 1 95 ? 2.332 -1.523 -4.311 1.00 93.94 95 TYR A CA 1
ATOM 688 C C . TYR A 1 95 ? 1.566 -0.296 -4.816 1.00 93.94 95 TYR A C 1
ATOM 690 O O . TYR A 1 95 ? 1.946 0.285 -5.828 1.00 93.94 95 TYR A O 1
ATOM 698 N N . LEU A 1 96 ? 0.477 0.091 -4.142 1.00 92.44 96 LEU A N 1
ATOM 699 C CA . LEU A 1 96 ? -0.487 1.089 -4.642 1.00 92.44 96 LEU A CA 1
ATOM 700 C C . LEU A 1 96 ? -0.092 2.553 -4.429 1.00 92.44 96 LEU A C 1
ATOM 702 O O . LEU A 1 96 ? -0.576 3.418 -5.155 1.00 92.44 96 LEU A O 1
ATOM 706 N N . LEU A 1 97 ? 0.747 2.854 -3.433 1.00 90.75 97 LEU A N 1
ATOM 707 C CA . LEU A 1 97 ? 0.954 4.232 -2.963 1.00 90.75 97 LEU A CA 1
ATOM 708 C C . LEU A 1 97 ? 1.360 5.224 -4.069 1.00 90.75 97 LEU A C 1
ATOM 710 O O . LEU A 1 97 ? 0.858 6.346 -4.053 1.00 90.75 97 LEU A O 1
ATOM 714 N N . PRO A 1 98 ? 2.193 4.856 -5.063 1.00 90.31 98 PRO A N 1
ATOM 715 C CA . PRO A 1 98 ? 2.526 5.777 -6.146 1.00 90.31 98 PRO A CA 1
ATOM 716 C C . PRO A 1 98 ? 1.365 6.125 -7.086 1.00 90.31 98 PRO A C 1
ATOM 718 O O . PRO A 1 98 ? 1.415 7.167 -7.727 1.00 90.31 98 PRO A O 1
ATOM 721 N N . LEU A 1 99 ? 0.308 5.309 -7.152 1.00 88.00 99 LEU A N 1
ATOM 722 C CA . LEU A 1 99 ? -0.890 5.588 -7.959 1.00 88.00 99 LEU A CA 1
ATOM 723 C C . LEU A 1 99 ? -1.854 6.570 -7.290 1.00 88.00 99 LEU A C 1
ATOM 725 O O . LEU A 1 99 ? -2.743 7.118 -7.950 1.00 88.00 99 LEU A O 1
ATOM 729 N N . VAL A 1 100 ? -1.715 6.743 -5.979 1.00 85.75 100 VAL A N 1
ATOM 730 C CA . VAL A 1 100 ? -2.604 7.566 -5.171 1.00 85.75 100 VAL A CA 1
ATOM 731 C C . VAL A 1 100 ? -2.176 9.033 -5.289 1.00 85.75 100 VAL A C 1
ATOM 733 O O . VAL A 1 100 ? -0.983 9.332 -5.161 1.00 85.75 100 VAL A O 1
ATOM 736 N N . PRO A 1 101 ? -3.113 9.965 -5.548 1.00 75.31 101 PRO A N 1
ATOM 737 C CA . PRO A 1 101 ? -2.825 11.390 -5.486 1.00 75.31 101 PRO A CA 1
ATOM 738 C C . PRO A 1 101 ? -2.249 11.775 -4.123 1.00 75.31 101 PRO A C 1
ATOM 740 O O . PRO A 1 101 ? -2.768 11.389 -3.075 1.00 75.31 101 PRO A O 1
ATOM 743 N N . ARG A 1 102 ? -1.174 12.559 -4.139 1.00 77.31 102 ARG A N 1
ATOM 744 C CA . ARG A 1 102 ? -0.634 13.142 -2.916 1.00 77.31 102 ARG A CA 1
ATOM 745 C C . ARG A 1 102 ? -1.436 14.370 -2.541 1.00 77.31 102 ARG A C 1
ATOM 747 O O . ARG A 1 102 ? -1.678 15.236 -3.381 1.00 77.31 102 ARG A O 1
ATOM 754 N N . HIS A 1 103 ? -1.794 14.448 -1.272 1.00 69.88 103 HIS A N 1
ATOM 755 C CA . HIS A 1 103 ? -2.368 15.639 -0.685 1.00 69.88 103 HIS A CA 1
ATOM 756 C C . HIS A 1 103 ? -1.233 16.409 -0.014 1.00 69.88 103 HIS A C 1
ATOM 758 O O . HIS A 1 103 ? -0.742 15.969 1.031 1.00 69.88 103 HIS A O 1
ATOM 764 N N . PRO A 1 104 ? -0.771 17.532 -0.599 1.00 59.28 104 PRO A N 1
ATOM 765 C CA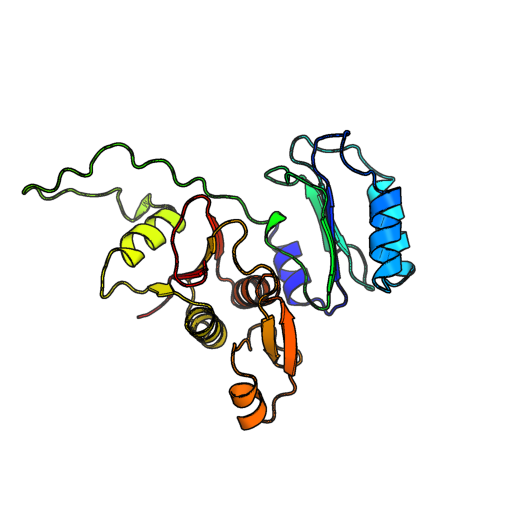 . PRO A 1 104 ? 0.050 18.442 0.171 1.00 59.28 104 PRO A CA 1
ATOM 766 C C . PRO A 1 104 ? -0.788 18.866 1.372 1.00 59.28 104 PRO A C 1
ATOM 768 O O . PRO A 1 104 ? -1.954 19.243 1.217 1.00 59.28 104 PRO A O 1
ATOM 771 N N . VAL A 1 105 ? -0.212 18.821 2.571 1.00 53.66 105 VAL A N 1
ATOM 772 C CA . VAL A 1 105 ? -0.783 19.595 3.667 1.00 53.66 105 VAL A CA 1
ATOM 773 C C . VAL A 1 105 ? -0.630 21.036 3.213 1.00 53.66 105 VAL A C 1
ATOM 775 O O . VAL A 1 105 ? 0.461 21.604 3.255 1.00 53.66 105 VAL A O 1
ATOM 778 N N . HIS A 1 106 ? -1.705 21.622 2.681 1.00 45.31 106 HIS A N 1
ATOM 779 C CA . HIS A 1 106 ? -1.756 23.061 2.541 1.00 45.31 106 HIS A CA 1
ATOM 780 C C . HIS A 1 106 ? -1.411 23.596 3.926 1.00 45.31 106 HIS A C 1
ATOM 782 O O . HIS A 1 106 ? -2.132 23.320 4.887 1.00 45.31 106 HIS A O 1
ATOM 788 N N . ALA A 1 107 ? -0.273 24.296 4.043 1.00 34.88 107 ALA A N 1
ATOM 789 C CA . ALA A 1 107 ? 0.015 25.077 5.232 1.00 34.88 107 ALA A CA 1
ATOM 790 C C . ALA A 1 107 ? -1.286 25.818 5.551 1.00 34.88 107 ALA A C 1
ATOM 792 O O . ALA A 1 107 ? -1.836 26.436 4.628 1.00 34.88 107 ALA A O 1
ATOM 793 N N . PRO A 1 108 ? -1.840 25.666 6.768 1.00 39.78 108 PRO A N 1
ATOM 794 C CA . PRO A 1 108 ? -3.159 26.184 7.057 1.00 39.78 108 PRO A CA 1
ATOM 795 C C . PRO A 1 108 ? -3.141 27.644 6.640 1.00 39.78 108 PRO A C 1
ATOM 797 O O . PRO A 1 108 ? -2.254 28.399 7.052 1.00 39.78 108 PRO A O 1
ATOM 800 N N . SER A 1 109 ? -4.074 28.029 5.766 1.00 39.41 109 SER A N 1
ATOM 801 C CA . SER A 1 109 ? -4.354 29.445 5.571 1.00 39.41 109 SER A CA 1
ATOM 802 C C . SER A 1 109 ? -4.514 30.011 6.974 1.00 39.41 109 SER A C 1
ATOM 804 O O . SER A 1 109 ? -5.309 29.491 7.753 1.00 39.41 109 SER A O 1
ATOM 806 N N . ALA A 1 110 ? -3.643 30.947 7.342 1.00 36.81 110 ALA A N 1
ATOM 807 C CA . ALA A 1 110 ? -3.488 31.410 8.707 1.00 36.81 110 ALA A CA 1
ATOM 808 C C . ALA A 1 110 ? -4.840 31.844 9.293 1.00 36.81 110 ALA A C 1
ATOM 810 O O . ALA A 1 110 ? -5.317 32.940 9.022 1.00 36.81 110 ALA A O 1
ATOM 811 N N . ALA A 1 111 ? -5.440 30.974 10.101 1.00 37.66 111 ALA A N 1
ATOM 812 C CA . ALA A 1 111 ? -6.574 31.263 10.965 1.00 37.66 111 ALA A CA 1
ATOM 813 C C . ALA A 1 111 ? -6.609 30.238 12.110 1.00 37.66 111 ALA A C 1
ATOM 815 O O . ALA A 1 111 ? -7.612 29.590 12.368 1.00 37.66 111 ALA A O 1
ATOM 816 N N . LEU A 1 112 ? -5.489 30.079 12.820 1.00 39.38 112 LEU A N 1
ATOM 817 C CA . LEU A 1 112 ? -5.538 29.594 14.197 1.00 39.38 112 LEU A CA 1
ATOM 818 C C . LEU A 1 112 ? -5.198 30.764 15.120 1.00 39.38 112 LEU A C 1
ATOM 820 O O . LEU A 1 112 ? -4.064 30.937 15.558 1.00 39.38 112 LEU A O 1
ATOM 824 N N . VAL A 1 113 ? -6.210 31.588 15.392 1.00 34.94 113 VAL A N 1
ATOM 825 C CA . VAL A 1 113 ? -6.256 32.424 16.594 1.00 34.94 113 VAL A CA 1
ATOM 826 C C . VAL A 1 113 ? -7.419 31.910 17.426 1.00 34.94 113 VAL A C 1
ATOM 828 O O . VAL A 1 113 ? -8.579 32.216 17.170 1.00 34.94 113 VAL A O 1
ATOM 831 N N . ALA A 1 114 ? -7.101 31.106 18.437 1.00 40.75 114 ALA A N 1
ATOM 832 C CA . ALA A 1 114 ? -8.053 30.758 19.476 1.00 40.75 114 ALA A CA 1
ATOM 833 C C . ALA A 1 114 ? -8.281 31.984 20.375 1.00 40.75 114 ALA A C 1
ATOM 835 O O . ALA A 1 114 ? -7.479 32.262 21.264 1.00 40.75 114 ALA A O 1
ATOM 836 N N . ALA A 1 115 ? -9.375 32.710 20.143 1.00 35.19 115 ALA A N 1
ATOM 837 C CA . ALA A 1 115 ? -10.054 33.516 21.156 1.00 35.19 115 ALA A CA 1
ATOM 838 C C . ALA A 1 115 ? -11.484 33.846 20.698 1.00 35.19 115 ALA A C 1
ATOM 840 O O . ALA A 1 115 ? -11.696 34.777 19.932 1.00 35.19 115 ALA A O 1
ATOM 841 N N . GLY A 1 116 ? -12.460 33.085 21.204 1.00 46.41 116 GLY A N 1
ATOM 842 C CA . GLY A 1 116 ? -13.853 33.519 21.352 1.00 46.41 116 GLY A CA 1
ATOM 843 C C . GLY A 1 116 ? -14.532 34.093 20.106 1.00 46.41 116 GLY A C 1
ATOM 844 O O . GLY A 1 116 ? -14.837 35.278 20.056 1.00 46.41 116 GLY A O 1
ATOM 845 N N . GLY A 1 117 ? -14.855 33.239 19.144 1.00 35.50 117 GLY A N 1
ATOM 846 C CA . GLY A 1 117 ? -15.771 33.562 18.057 1.00 35.50 117 GLY A CA 1
ATOM 847 C C . GLY A 1 117 ? -16.202 32.269 17.390 1.00 35.50 117 GLY A C 1
ATOM 848 O O . GLY A 1 117 ? -15.372 31.386 17.206 1.00 35.50 117 GLY A O 1
ATOM 849 N N . ALA A 1 118 ? -17.494 32.122 17.110 1.00 50.53 118 ALA A N 1
ATOM 850 C CA . ALA A 1 118 ? -18.035 30.992 16.368 1.00 50.53 118 ALA A CA 1
ATOM 851 C C . ALA A 1 118 ? -17.432 30.991 14.955 1.00 50.53 118 ALA A C 1
ATOM 853 O O . ALA A 1 118 ? -17.937 31.668 14.062 1.00 50.53 118 ALA A O 1
ATOM 854 N N . ASP A 1 119 ? -16.313 30.291 14.789 1.00 47.16 119 ASP A N 1
ATOM 855 C CA . ASP A 1 119 ? -15.626 30.165 13.514 1.00 47.16 119 ASP A CA 1
ATOM 856 C C . ASP A 1 119 ? -16.281 29.025 12.738 1.00 47.16 119 ASP A C 1
ATOM 858 O O . ASP A 1 119 ? -16.208 27.850 13.111 1.00 47.16 119 ASP A O 1
ATOM 862 N N . SER A 1 120 ? -17.014 29.399 11.694 1.00 52.50 120 SER A N 1
ATOM 863 C CA . SER A 1 120 ? -17.490 28.444 10.706 1.00 52.50 120 SER A CA 1
ATOM 864 C C . SER A 1 120 ? -16.270 28.069 9.878 1.00 52.50 120 SER A C 1
ATOM 866 O O . SER A 1 120 ? -15.898 28.795 8.960 1.00 52.50 120 SER A O 1
ATOM 868 N N . GLY A 1 121 ? -15.620 26.955 10.232 1.00 54.12 121 GLY A N 1
ATOM 869 C CA . GLY A 1 121 ? -14.667 26.311 9.328 1.00 54.12 121 GLY A CA 1
ATOM 870 C C . GLY A 1 121 ? -15.310 26.075 7.949 1.00 54.12 121 GLY A C 1
ATOM 871 O O . GLY A 1 121 ? -16.529 26.211 7.828 1.00 54.12 121 GLY A O 1
ATOM 872 N N . PRO A 1 122 ? -14.529 25.710 6.913 1.00 54.19 122 PRO A N 1
ATOM 873 C CA . PRO A 1 122 ? -15.078 25.475 5.575 1.00 54.19 122 PRO A CA 1
ATOM 874 C C . PRO A 1 122 ? -16.314 24.575 5.668 1.00 54.19 122 PRO A C 1
ATOM 876 O O . PRO A 1 122 ? -16.280 23.605 6.442 1.00 54.19 122 PRO A O 1
ATOM 879 N N . ASP A 1 123 ? -17.382 24.956 4.951 1.00 51.94 123 ASP A N 1
ATOM 880 C CA . ASP A 1 123 ? -18.662 24.241 4.923 1.00 51.94 123 ASP A CA 1
ATOM 881 C C . ASP A 1 123 ? -18.367 22.742 4.757 1.00 51.94 123 ASP A C 1
ATOM 883 O O . ASP A 1 123 ? -17.551 22.389 3.899 1.00 51.94 123 ASP A O 1
ATOM 887 N N . PRO A 1 124 ? -18.942 21.844 5.581 1.00 55.66 124 PRO A N 1
ATOM 888 C CA . PRO A 1 124 ? -18.747 20.406 5.418 1.00 55.66 124 PRO A CA 1
ATOM 889 C C . PRO A 1 124 ? -19.010 19.910 3.988 1.00 55.66 124 PRO A C 1
ATOM 891 O O . PRO A 1 124 ? -18.431 18.899 3.608 1.00 55.66 124 PRO A O 1
ATOM 894 N N . ALA A 1 125 ? -19.816 20.618 3.186 1.00 54.12 125 ALA A N 1
ATOM 895 C CA . ALA A 1 125 ? -20.033 20.295 1.776 1.00 54.12 125 ALA A CA 1
ATOM 896 C C . ALA A 1 125 ? -18.806 20.520 0.862 1.00 54.12 125 ALA A C 1
ATOM 898 O O . ALA A 1 125 ? -18.715 19.872 -0.179 1.00 54.12 125 ALA A O 1
ATOM 899 N N . ASP A 1 126 ? -17.865 21.391 1.245 1.00 49.41 126 ASP A N 1
ATOM 900 C CA . ASP A 1 126 ? -16.705 21.789 0.429 1.00 49.41 126 ASP A CA 1
ATOM 901 C C . ASP A 1 126 ? -15.372 21.192 0.927 1.00 49.41 126 ASP A C 1
ATOM 903 O O . ASP A 1 126 ? -14.320 21.420 0.322 1.00 49.41 126 ASP A O 1
ATOM 907 N N . ARG A 1 127 ? -15.378 20.439 2.037 1.00 66.38 127 ARG A N 1
ATOM 908 C CA . ARG A 1 127 ? -14.160 19.827 2.591 1.00 66.38 127 ARG A CA 1
ATOM 909 C C . ARG A 1 127 ? -13.715 18.638 1.757 1.00 66.38 127 ARG A C 1
ATOM 911 O O . ARG A 1 127 ? -14.500 17.742 1.454 1.00 66.38 127 ARG A O 1
ATOM 918 N N . THR A 1 128 ? -12.420 18.583 1.456 1.00 83.19 128 THR A N 1
ATOM 919 C CA . THR A 1 128 ? -11.838 17.345 0.940 1.00 83.19 128 THR A CA 1
ATOM 920 C C . THR A 1 128 ? -11.856 16.275 2.035 1.00 83.19 128 THR A C 1
ATOM 922 O O . THR A 1 128 ? -11.823 16.588 3.229 1.00 83.19 128 THR A O 1
ATOM 925 N N . MET A 1 129 ? -11.856 15.000 1.643 1.00 83.50 129 MET A N 1
ATOM 926 C CA . MET A 1 129 ? -11.783 13.873 2.584 1.00 83.50 129 MET A CA 1
ATOM 927 C C . MET A 1 129 ? -10.564 13.985 3.524 1.00 83.50 129 MET A C 1
ATOM 929 O O . MET A 1 129 ? -10.629 13.633 4.702 1.00 83.50 129 MET A O 1
ATOM 933 N N . PHE A 1 130 ? -9.459 14.551 3.028 1.00 85.50 130 PHE A N 1
ATOM 934 C CA . PHE A 1 130 ? -8.267 14.812 3.830 1.00 85.50 130 PHE A CA 1
ATOM 935 C C . PHE A 1 130 ? -8.488 15.909 4.887 1.00 85.50 130 PHE A C 1
ATOM 937 O O . PHE A 1 130 ? -8.110 15.728 6.045 1.00 85.50 130 PHE A O 1
ATOM 944 N N . ASP A 1 131 ? -9.154 17.014 4.533 1.00 86.00 131 ASP A N 1
ATOM 945 C CA . ASP A 1 131 ? -9.483 18.086 5.487 1.00 86.00 131 ASP A CA 1
ATOM 946 C C . ASP A 1 131 ? -10.430 17.591 6.585 1.00 86.00 131 ASP A C 1
ATOM 948 O O . ASP A 1 131 ? -10.288 17.952 7.757 1.00 86.00 131 ASP A O 1
ATOM 952 N N . GLN A 1 132 ? -11.386 16.734 6.215 1.00 87.12 132 GLN A N 1
ATOM 953 C CA . GLN A 1 132 ? -12.270 16.074 7.168 1.00 87.12 132 GLN A CA 1
ATOM 954 C C . GLN A 1 132 ? -11.478 15.193 8.138 1.00 87.12 132 GLN A C 1
ATOM 956 O O . GLN A 1 132 ? -11.651 15.326 9.350 1.00 87.12 132 GLN A O 1
ATOM 961 N N . PHE A 1 133 ? -10.567 14.357 7.634 1.00 89.56 133 PHE A N 1
ATOM 962 C CA . PHE A 1 133 ? -9.703 13.531 8.477 1.00 89.56 133 PHE A CA 1
ATOM 963 C C . PHE A 1 133 ? -8.874 14.370 9.461 1.00 89.56 133 PHE A C 1
ATOM 965 O O . PHE A 1 133 ? -8.844 14.062 10.653 1.00 89.56 133 PHE A O 1
ATOM 972 N N . LEU A 1 134 ? -8.231 15.452 9.004 1.00 88.19 134 LEU A N 1
ATOM 973 C CA . LEU A 1 134 ? -7.425 16.318 9.876 1.00 88.19 134 LEU A CA 1
ATOM 974 C C . LEU A 1 134 ? -8.267 16.985 10.971 1.00 88.19 134 LEU A C 1
ATOM 976 O O . LEU A 1 134 ? -7.845 17.067 12.131 1.00 88.19 134 LEU A O 1
ATOM 980 N N . PHE A 1 135 ? -9.469 17.441 10.617 1.00 88.19 135 PHE A N 1
ATOM 981 C CA . PHE A 1 135 ? -10.403 18.022 11.573 1.00 88.19 135 PHE A CA 1
ATOM 982 C C . PHE A 1 135 ? -10.836 17.004 12.632 1.00 88.19 135 PHE A C 1
ATOM 984 O O . PHE A 1 135 ? -10.748 17.289 13.827 1.00 88.19 135 PHE A O 1
ATOM 991 N N . GLU A 1 136 ? -11.258 15.809 12.214 1.00 89.94 136 GLU A N 1
ATOM 992 C CA . GLU A 1 136 ? -11.713 14.770 13.139 1.00 89.94 136 GLU A CA 1
ATOM 993 C C . GLU A 1 136 ? -10.571 14.214 13.993 1.00 89.94 136 GLU A C 1
ATOM 995 O O . GLU A 1 136 ? -10.750 13.995 15.188 1.00 89.94 136 GLU A O 1
ATOM 1000 N N . SER A 1 137 ? -9.358 14.103 13.449 1.00 87.88 137 SER A N 1
ATOM 1001 C CA . SER A 1 137 ? -8.179 13.676 14.208 1.00 87.88 137 SER A CA 1
ATOM 1002 C C . SER A 1 137 ? -7.772 14.664 15.308 1.00 87.88 137 SER A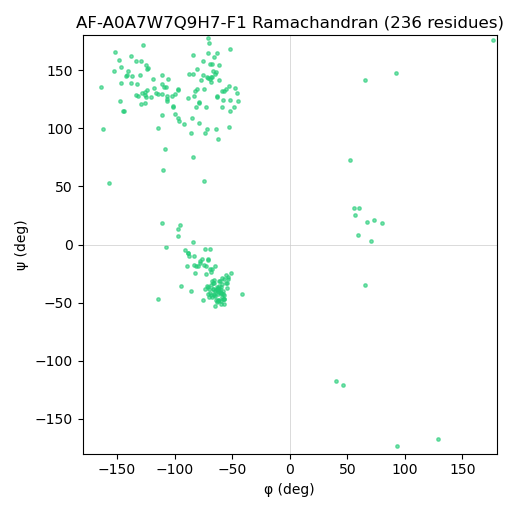 C 1
ATOM 1004 O O . SER A 1 137 ? -7.021 14.295 16.212 1.00 87.88 137 SER A O 1
ATOM 1006 N N . SER A 1 138 ? -8.226 15.918 15.234 1.00 86.50 138 SER A N 1
ATOM 1007 C CA . SER A 1 138 ? -7.985 16.932 16.268 1.00 86.50 138 SER A CA 1
ATOM 1008 C C . SER A 1 138 ? -8.980 16.830 17.431 1.00 86.50 138 SER A C 1
ATOM 1010 O O . SER A 1 138 ? -8.807 17.489 18.459 1.00 86.50 138 SER A O 1
ATOM 1012 N N . ARG A 1 139 ? -10.036 16.019 17.284 1.00 88.19 139 ARG A N 1
ATOM 1013 C CA . ARG A 1 139 ? -11.096 15.839 18.276 1.00 88.19 139 ARG A CA 1
ATOM 1014 C C . ARG A 1 139 ? -10.844 14.548 19.068 1.00 88.19 139 ARG A C 1
ATOM 1016 O O . ARG A 1 139 ? -10.690 13.497 18.459 1.00 88.19 139 ARG A O 1
ATOM 1023 N N . PRO A 1 140 ? -10.871 14.577 20.415 1.00 80.50 140 PRO A N 1
ATOM 1024 C CA . PRO A 1 140 ? -10.659 13.373 21.229 1.00 80.50 140 PRO A CA 1
ATOM 1025 C C . PRO A 1 140 ? -11.661 12.239 20.969 1.00 80.50 140 PRO A C 1
ATOM 1027 O O . PRO A 1 140 ? -11.325 11.076 21.152 1.00 80.50 140 PRO A O 1
ATOM 1030 N N . GLU A 1 141 ? -12.881 12.589 20.558 1.00 84.25 141 GLU A N 1
ATOM 1031 C CA . GLU A 1 141 ? -13.977 11.662 20.234 1.00 84.25 141 GLU A CA 1
ATOM 1032 C C . GLU A 1 141 ? -14.293 11.661 18.727 1.00 84.25 141 GLU A C 1
ATOM 1034 O O . GLU A 1 141 ? -15.391 11.292 18.316 1.00 84.25 141 GLU A O 1
ATOM 1039 N N . GLY A 1 142 ? -13.365 12.150 17.894 1.00 86.81 142 GLY A N 1
ATOM 1040 C CA . GLY A 1 142 ? -13.517 12.084 16.443 1.00 86.81 142 GLY A CA 1
ATOM 1041 C C . GLY A 1 142 ? -13.474 10.628 15.960 1.00 86.81 142 GLY A C 1
ATOM 1042 O O . GLY A 1 142 ? -12.773 9.816 16.571 1.00 86.81 142 GLY A O 1
ATOM 1043 N N . PRO A 1 143 ? -14.180 10.275 14.869 1.00 94.62 143 PRO A N 1
ATOM 1044 C CA . PRO A 1 143 ? -14.201 8.927 14.299 1.00 94.62 143 PRO A CA 1
ATOM 1045 C C . PRO A 1 143 ? -12.887 8.615 13.561 1.00 94.62 143 PRO A C 1
ATOM 1047 O O . PRO A 1 143 ? -12.879 8.288 12.380 1.00 94.62 143 PRO A O 1
ATOM 1050 N N . VAL A 1 144 ? -11.748 8.765 14.238 1.00 94.88 144 VAL A N 1
ATOM 1051 C CA . VAL A 1 144 ? -10.413 8.532 13.687 1.00 94.88 144 VAL A CA 1
ATOM 1052 C C . VAL A 1 144 ? -9.665 7.548 14.565 1.00 94.88 144 VAL A C 1
ATOM 1054 O O . VAL A 1 144 ? -9.506 7.746 15.770 1.00 94.88 144 VAL A O 1
ATOM 1057 N N . VAL A 1 145 ? -9.128 6.509 13.935 1.00 96.00 145 VAL A N 1
ATOM 1058 C CA . VAL A 1 145 ? -8.178 5.597 14.572 1.00 96.00 145 VAL A CA 1
ATOM 1059 C C . VAL A 1 145 ? -6.800 5.770 13.955 1.00 96.00 145 VAL A C 1
ATOM 1061 O O . VAL A 1 145 ? -6.666 6.047 12.769 1.00 96.00 145 VAL A O 1
ATOM 1064 N N . GLN A 1 146 ? -5.757 5.614 14.769 1.00 95.31 146 GLN A N 1
ATOM 1065 C CA . GLN A 1 146 ? -4.367 5.691 14.323 1.00 95.31 146 GLN A CA 1
ATOM 1066 C C . GLN A 1 146 ? -3.544 4.532 14.880 1.00 95.31 146 GLN A C 1
ATOM 1068 O O . GLN A 1 146 ? -3.877 3.953 15.928 1.00 95.31 146 GLN A O 1
ATOM 1073 N N . GLY A 1 147 ? -2.436 4.244 14.201 1.00 95.50 147 GLY A N 1
A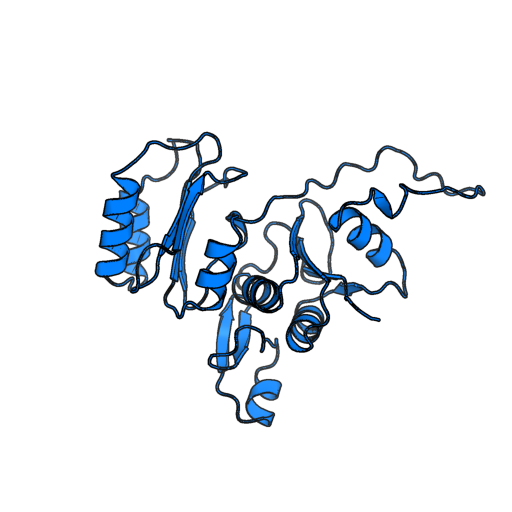TOM 1074 C CA . GLY A 1 147 ? -1.576 3.101 14.484 1.00 95.50 147 GLY A CA 1
ATOM 1075 C C . GLY A 1 147 ? -1.958 1.884 13.647 1.00 95.50 147 GLY A C 1
ATOM 1076 O O . GLY A 1 147 ? -3.136 1.675 13.347 1.00 95.50 147 GLY A O 1
ATOM 1077 N N . VAL A 1 148 ? -0.966 1.065 13.290 1.00 96.00 148 VAL A N 1
ATOM 1078 C CA . VAL A 1 148 ? -1.159 -0.062 12.356 1.00 96.00 148 VAL A CA 1
ATOM 1079 C C . VAL A 1 148 ? -2.237 -1.024 12.856 1.00 96.00 148 VAL A C 1
ATOM 1081 O O . VAL A 1 148 ? -3.147 -1.345 12.099 1.00 96.00 148 VAL A O 1
ATOM 1084 N N . ALA A 1 149 ? -2.189 -1.409 14.134 1.00 94.88 149 ALA A N 1
ATOM 1085 C CA . ALA A 1 149 ? -3.132 -2.351 14.739 1.00 94.88 149 ALA A CA 1
ATOM 1086 C C . ALA A 1 149 ? -4.596 -1.901 14.606 1.00 94.88 149 ALA A C 1
ATOM 1088 O O . ALA A 1 149 ? -5.457 -2.637 14.126 1.00 94.88 149 ALA A O 1
ATOM 1089 N N . ARG A 1 150 ? -4.883 -0.650 14.995 1.00 95.88 150 ARG A N 1
ATOM 1090 C CA . ARG A 1 150 ? -6.251 -0.112 14.974 1.00 95.88 150 ARG A CA 1
ATOM 1091 C C . ARG A 1 150 ? -6.747 0.135 13.556 1.00 95.88 150 ARG A C 1
ATOM 1093 O O . ARG A 1 150 ? -7.916 -0.109 13.282 1.00 95.88 150 ARG A O 1
ATOM 1100 N N . CYS A 1 151 ? -5.869 0.584 12.659 1.00 97.00 151 CYS A N 1
ATOM 1101 C CA . CYS A 1 151 ? -6.219 0.754 11.251 1.00 97.00 151 CYS A CA 1
ATOM 1102 C C . CYS A 1 151 ? -6.514 -0.599 10.592 1.00 97.00 151 CYS A C 1
ATOM 1104 O O . CYS A 1 151 ? -7.507 -0.724 9.886 1.00 97.00 151 CYS A O 1
ATOM 1106 N N . ALA A 1 152 ? -5.704 -1.628 10.864 1.00 96.69 152 ALA A N 1
ATOM 1107 C CA . ALA A 1 152 ? -5.949 -2.981 10.370 1.00 96.69 152 ALA A CA 1
ATOM 1108 C C . ALA A 1 152 ? -7.288 -3.540 10.877 1.00 96.69 152 ALA A C 1
ATOM 1110 O O . ALA A 1 152 ? -8.024 -4.136 10.097 1.00 96.69 152 ALA A O 1
ATOM 1111 N N . ALA A 1 153 ? -7.634 -3.306 12.148 1.00 95.69 153 ALA A N 1
ATOM 1112 C CA . ALA A 1 153 ? -8.937 -3.680 12.697 1.00 95.69 153 ALA A CA 1
ATOM 1113 C C . ALA A 1 153 ? -10.096 -2.952 11.992 1.00 95.69 153 ALA A C 1
ATOM 1115 O O . ALA A 1 153 ? -11.023 -3.605 11.528 1.00 95.69 153 ALA A O 1
ATOM 1116 N N . ALA A 1 154 ? -10.011 -1.629 11.820 1.00 96.81 154 ALA A N 1
ATOM 1117 C CA . ALA A 1 154 ? -11.048 -0.858 11.127 1.00 96.81 154 ALA A CA 1
ATOM 1118 C C . ALA A 1 154 ? -11.266 -1.321 9.675 1.00 96.81 154 ALA A C 1
ATOM 1120 O O . ALA A 1 154 ? -12.404 -1.455 9.232 1.00 96.81 154 ALA A O 1
ATOM 1121 N N . LEU A 1 155 ? -10.182 -1.619 8.949 1.00 96.81 155 LEU A N 1
ATOM 1122 C CA . LEU A 1 155 ? -10.252 -2.159 7.588 1.00 96.81 155 LEU A CA 1
ATOM 1123 C C . LEU A 1 155 ? -10.879 -3.561 7.562 1.00 96.81 155 LEU A C 1
ATOM 1125 O O . LEU A 1 155 ? -11.735 -3.833 6.723 1.00 96.81 155 LEU A O 1
ATOM 1129 N N . ARG A 1 156 ? -10.499 -4.429 8.506 1.00 95.12 156 ARG A N 1
ATOM 1130 C CA . ARG A 1 156 ? -11.060 -5.782 8.658 1.00 95.12 156 ARG A CA 1
ATOM 1131 C C . ARG A 1 156 ? -12.554 -5.767 8.960 1.00 95.12 156 ARG A C 1
ATOM 1133 O O . ARG A 1 156 ? -13.279 -6.621 8.459 1.00 95.12 156 ARG A O 1
ATOM 1140 N N . ASP A 1 157 ? -12.997 -4.783 9.734 1.00 95.38 157 ASP A N 1
ATOM 1141 C CA . ASP A 1 157 ? -14.398 -4.589 10.108 1.00 95.38 157 ASP A CA 1
ATOM 1142 C C . ASP A 1 157 ? -15.201 -3.825 9.037 1.00 95.38 157 ASP A C 1
ATOM 1144 O O . ASP A 1 157 ? -16.387 -3.561 9.232 1.00 95.38 157 ASP A O 1
ATOM 1148 N N . HIS A 1 158 ? -14.573 -3.473 7.904 1.00 96.06 158 HIS A N 1
ATOM 1149 C CA . HIS A 1 158 ? -15.157 -2.683 6.807 1.00 96.06 158 HIS A CA 1
ATOM 1150 C C . HIS A 1 158 ? -15.706 -1.332 7.292 1.00 96.06 158 HIS A C 1
ATOM 1152 O O . HIS A 1 158 ? -16.685 -0.810 6.762 1.00 96.06 158 HIS A O 1
ATOM 1158 N N . ASN A 1 159 ? -15.076 -0.765 8.321 1.00 96.62 159 ASN A N 1
ATOM 1159 C CA . ASN A 1 159 ? -15.466 0.495 8.937 1.00 96.62 159 ASN A CA 1
ATOM 1160 C C . ASN A 1 159 ? -14.433 1.582 8.627 1.00 96.62 159 ASN A C 1
ATOM 1162 O O . ASN A 1 159 ? -13.738 2.070 9.517 1.00 96.62 159 ASN A O 1
ATOM 1166 N N . ALA A 1 160 ? -14.295 1.927 7.350 1.00 96.75 160 ALA A N 1
ATOM 1167 C CA . ALA A 1 160 ? -13.344 2.930 6.899 1.00 96.75 160 ALA A CA 1
ATOM 1168 C C . ALA A 1 160 ? -13.879 3.680 5.678 1.00 96.75 160 ALA A C 1
ATOM 1170 O O . ALA A 1 160 ? -14.141 3.074 4.643 1.00 96.75 160 ALA A O 1
ATOM 1171 N N . ASP A 1 161 ? -13.953 5.002 5.793 1.00 94.50 161 ASP A N 1
ATOM 1172 C CA . ASP A 1 161 ? -14.213 5.897 4.667 1.00 94.50 161 ASP A CA 1
ATOM 1173 C C . ASP A 1 161 ? -12.908 6.253 3.948 1.00 94.50 161 ASP A C 1
ATOM 1175 O O . ASP A 1 161 ? -12.858 6.298 2.719 1.00 94.50 161 ASP A O 1
ATOM 1179 N N . ALA A 1 162 ? -11.829 6.475 4.707 1.00 94.38 162 ALA A N 1
ATOM 1180 C CA . ALA A 1 162 ? -10.523 6.814 4.154 1.00 94.38 162 ALA A CA 1
ATOM 1181 C C . ALA A 1 162 ? -9.363 6.257 4.986 1.00 94.38 162 ALA A C 1
ATOM 1183 O O . ALA A 1 162 ? -9.359 6.348 6.213 1.00 94.38 162 ALA A O 1
ATOM 1184 N N . LEU A 1 163 ? -8.340 5.751 4.300 1.00 95.62 163 LEU A N 1
ATOM 1185 C CA . LEU A 1 163 ? -7.033 5.391 4.834 1.00 95.62 163 LEU A CA 1
ATOM 1186 C C . LEU A 1 163 ? -6.024 6.495 4.502 1.00 95.62 163 LEU A C 1
ATOM 1188 O O . LEU A 1 163 ? -5.726 6.745 3.335 1.00 95.62 163 LEU A O 1
ATOM 1192 N N . VAL A 1 164 ? -5.451 7.118 5.528 1.00 94.75 164 VAL A N 1
ATOM 1193 C CA . VAL A 1 164 ? -4.425 8.157 5.399 1.00 94.75 164 VAL A CA 1
ATOM 1194 C C . VAL A 1 164 ? -3.067 7.593 5.793 1.00 94.75 164 VAL A C 1
ATOM 1196 O O . VAL A 1 164 ? -2.886 7.104 6.909 1.00 94.75 164 VAL A O 1
ATOM 1199 N N . ILE A 1 165 ? -2.094 7.686 4.888 1.00 93.94 165 ILE A N 1
ATOM 1200 C CA . ILE A 1 165 ? -0.719 7.220 5.096 1.00 93.94 165 ILE A CA 1
ATOM 1201 C C . ILE A 1 165 ? 0.231 8.406 4.940 1.00 93.94 165 ILE A C 1
ATOM 1203 O O . ILE A 1 165 ? 0.215 9.102 3.925 1.00 93.94 165 ILE A O 1
ATOM 1207 N N . ALA A 1 166 ? 1.079 8.633 5.941 1.00 91.31 166 ALA A N 1
ATOM 1208 C CA . ALA A 1 166 ? 2.134 9.632 5.849 1.00 91.31 166 ALA A CA 1
ATOM 1209 C C . ALA A 1 166 ? 3.209 9.194 4.835 1.00 91.31 166 ALA A C 1
ATOM 1211 O O . ALA A 1 166 ? 3.555 8.013 4.746 1.00 91.31 166 ALA A O 1
ATOM 1212 N N . GLU A 1 167 ? 3.764 10.130 4.065 1.00 86.19 167 GLU A N 1
ATOM 1213 C CA . GLU A 1 167 ? 4.809 9.810 3.091 1.00 86.19 167 GLU A CA 1
ATOM 1214 C C . GLU A 1 167 ? 6.014 9.127 3.762 1.00 86.19 167 GLU A C 1
ATOM 1216 O O . GLU A 1 167 ? 6.533 9.578 4.782 1.00 86.19 167 GLU A O 1
ATOM 1221 N N . GLY A 1 168 ? 6.476 8.020 3.171 1.00 82.38 168 GLY A N 1
ATOM 1222 C CA . GLY A 1 168 ? 7.615 7.260 3.692 1.00 82.38 168 GLY A CA 1
ATOM 1223 C C . GLY A 1 168 ? 7.318 6.500 4.989 1.00 82.38 168 GLY A C 1
ATOM 1224 O O . GLY A 1 168 ? 8.219 5.857 5.531 1.00 82.38 168 GLY A O 1
ATOM 1225 N N . ALA A 1 169 ? 6.075 6.536 5.480 1.00 80.94 169 ALA A N 1
ATOM 1226 C CA . ALA A 1 169 ? 5.634 5.700 6.584 1.00 80.94 169 ALA A CA 1
ATOM 1227 C C . ALA A 1 169 ? 5.536 4.224 6.175 1.00 80.94 169 ALA A C 1
ATOM 1229 O O . ALA A 1 169 ? 5.701 3.857 5.012 1.00 80.94 169 ALA A O 1
ATOM 1230 N N . LEU A 1 170 ? 5.271 3.368 7.165 1.00 84.69 170 LEU A N 1
ATOM 1231 C CA . LEU A 1 170 ? 5.127 1.910 7.055 1.00 84.69 170 LEU A CA 1
ATOM 1232 C C . LEU A 1 170 ? 6.397 1.139 6.647 1.00 84.69 170 LEU A C 1
ATOM 1234 O O . LEU A 1 170 ? 6.625 0.089 7.232 1.00 84.69 170 LEU A O 1
ATOM 1238 N N . ALA A 1 171 ? 7.270 1.673 5.789 1.00 80.31 171 ALA A N 1
ATOM 1239 C CA . ALA A 1 171 ? 8.603 1.144 5.463 1.00 80.31 171 ALA A CA 1
ATOM 1240 C C . ALA A 1 171 ? 8.648 -0.400 5.345 1.00 80.31 171 ALA A C 1
ATOM 1242 O O . ALA A 1 171 ? 7.989 -0.968 4.479 1.00 80.31 171 ALA A O 1
ATOM 1243 N N . ASP A 1 172 ? 9.411 -1.079 6.206 1.00 85.88 172 ASP A N 1
ATOM 1244 C CA . ASP A 1 172 ? 9.561 -2.544 6.219 1.00 85.88 172 ASP A CA 1
ATOM 1245 C C . ASP A 1 172 ? 8.638 -3.237 7.238 1.00 85.88 172 ASP A C 1
ATOM 1247 O O . ASP A 1 172 ? 8.830 -4.406 7.578 1.00 85.88 172 ASP A O 1
ATOM 1251 N N . ARG A 1 173 ? 7.642 -2.521 7.777 1.00 93.88 173 ARG A N 1
ATOM 1252 C CA . ARG A 1 173 ? 6.653 -3.114 8.681 1.00 93.88 173 ARG A CA 1
ATOM 1253 C C . ARG A 1 173 ? 5.845 -4.156 7.932 1.00 93.88 173 ARG A C 1
ATOM 1255 O O . ARG A 1 173 ? 5.562 -4.020 6.742 1.00 93.88 173 ARG A O 1
ATOM 1262 N N . THR A 1 174 ? 5.423 -5.170 8.666 1.00 95.25 174 THR A N 1
ATOM 1263 C CA . THR A 1 174 ? 4.632 -6.267 8.126 1.00 95.25 174 THR A CA 1
ATOM 1264 C C . THR A 1 174 ? 3.343 -6.445 8.908 1.00 95.25 174 THR A C 1
ATOM 1266 O O . THR A 1 174 ? 3.244 -6.056 10.071 1.00 95.25 174 THR A O 1
ATOM 1269 N N . VAL A 1 175 ? 2.352 -7.004 8.229 1.00 96.44 175 VAL A N 1
ATOM 1270 C CA . VAL A 1 175 ? 1.045 -7.396 8.754 1.00 96.44 175 VAL A CA 1
ATOM 1271 C C . VAL A 1 175 ? 0.682 -8.758 8.168 1.00 96.44 175 VAL A C 1
ATOM 1273 O O . VAL A 1 175 ? 1.250 -9.201 7.169 1.00 96.44 175 VAL A O 1
ATOM 1276 N N . TRP A 1 176 ? -0.267 -9.440 8.784 1.00 96.19 176 TRP A N 1
ATOM 1277 C CA . TRP A 1 176 ? -0.781 -10.718 8.325 1.00 96.19 176 TRP A CA 1
ATOM 1278 C C . TRP A 1 176 ? -2.057 -10.514 7.523 1.00 96.19 176 TRP A C 1
ATOM 1280 O O . TRP A 1 176 ? -2.954 -9.790 7.950 1.00 96.19 176 TRP A O 1
ATOM 1290 N N . VAL A 1 177 ? -2.134 -11.181 6.374 1.00 94.25 177 VAL A N 1
ATOM 1291 C CA . VAL A 1 177 ? -3.293 -11.154 5.474 1.00 94.25 177 VAL A CA 1
ATOM 1292 C C . VAL A 1 177 ? -3.897 -12.550 5.393 1.00 94.25 177 VAL A C 1
ATOM 1294 O O . VAL A 1 177 ? -3.169 -13.527 5.194 1.00 94.25 177 VAL A O 1
ATOM 1297 N N . GLY A 1 178 ? -5.215 -12.639 5.569 1.00 89.31 178 GLY A N 1
ATOM 1298 C CA . GLY A 1 178 ? -5.985 -13.876 5.601 1.00 89.31 178 GLY A CA 1
ATOM 1299 C C . GLY A 1 178 ? -6.256 -14.452 4.212 1.00 89.31 178 GLY A C 1
ATOM 1300 O O . GLY A 1 178 ? -7.143 -13.997 3.499 1.00 89.31 178 GLY A O 1
ATOM 1301 N N . GLY A 1 179 ? -5.540 -15.515 3.849 1.00 80.88 179 GLY A N 1
ATOM 1302 C CA . GLY A 1 179 ? -5.794 -16.344 2.671 1.00 80.88 179 GLY A CA 1
ATOM 1303 C C . GLY A 1 179 ? -6.051 -15.547 1.390 1.00 80.88 179 GLY A C 1
ATOM 1304 O O . GLY A 1 179 ? -5.210 -14.778 0.931 1.00 80.88 179 GLY A O 1
ATOM 1305 N N . THR A 1 180 ? -7.226 -15.762 0.797 1.00 79.94 180 THR A N 1
ATOM 1306 C CA . THR A 1 180 ? -7.688 -15.070 -0.415 1.00 79.94 180 THR A CA 1
ATOM 1307 C C . THR A 1 180 ? -8.429 -13.759 -0.128 1.00 79.94 180 THR A C 1
ATOM 1309 O O . THR A 1 180 ? -8.723 -13.021 -1.067 1.00 79.94 180 THR A O 1
ATOM 1312 N N . HIS A 1 181 ? -8.710 -13.445 1.141 1.00 83.25 181 HIS A N 1
ATOM 1313 C CA . HIS A 1 181 ? -9.470 -12.274 1.573 1.00 83.25 181 HIS A CA 1
ATOM 1314 C C . HIS A 1 181 ? -8.534 -11.092 1.856 1.00 83.25 181 HIS A C 1
ATOM 1316 O O . HIS A 1 181 ? -7.846 -11.042 2.875 1.00 83.25 181 HIS A O 1
ATOM 1322 N N . ARG A 1 182 ? -8.484 -10.131 0.927 1.00 84.12 182 ARG A N 1
ATOM 1323 C CA . ARG A 1 182 ? -7.563 -8.979 0.993 1.00 84.12 182 ARG A CA 1
ATOM 1324 C C . ARG A 1 182 ? -7.902 -7.985 2.108 1.00 84.12 182 ARG A C 1
ATOM 1326 O O . ARG A 1 182 ? -7.032 -7.243 2.540 1.00 84.12 182 ARG A O 1
ATOM 1333 N N . ASP A 1 183 ? -9.142 -8.002 2.572 1.00 88.50 183 ASP A N 1
ATOM 1334 C CA . ASP A 1 183 ? -9.690 -7.212 3.672 1.00 88.50 183 ASP A CA 1
ATOM 1335 C C . ASP A 1 183 ? -9.381 -7.810 5.057 1.00 88.50 183 ASP A C 1
ATOM 1337 O O . ASP A 1 183 ? -9.421 -7.108 6.063 1.00 88.50 183 ASP A O 1
ATOM 1341 N N . GLN A 1 184 ? -9.011 -9.092 5.136 1.00 92.56 184 GLN A N 1
ATOM 1342 C CA . GLN A 1 184 ? -8.708 -9.757 6.405 1.00 92.56 184 GLN A CA 1
ATOM 1343 C C . GLN A 1 184 ? -7.261 -9.490 6.839 1.00 92.56 184 GLN A C 1
ATOM 1345 O O . GLN A 1 184 ? -6.394 -10.355 6.712 1.00 92.56 184 GLN A O 1
ATOM 1350 N N . VAL A 1 185 ? -6.995 -8.280 7.342 1.00 94.62 185 VAL A N 1
ATOM 1351 C CA . VAL A 1 185 ? -5.650 -7.823 7.741 1.00 94.62 185 VAL A CA 1
ATOM 1352 C C . VAL A 1 185 ? -5.528 -7.656 9.255 1.00 94.62 185 VAL A C 1
ATOM 1354 O O . VAL A 1 185 ? -6.430 -7.132 9.908 1.00 94.62 185 VAL A O 1
ATOM 1357 N N . THR A 1 186 ? -4.404 -8.079 9.834 1.00 94.38 186 THR A N 1
ATOM 1358 C CA . THR A 1 186 ? -4.079 -7.905 11.262 1.00 94.38 186 THR A CA 1
ATOM 1359 C C . THR A 1 186 ? -2.584 -7.710 11.489 1.00 94.38 186 THR A C 1
ATOM 1361 O O . THR A 1 186 ? -1.771 -8.205 10.716 1.00 94.38 186 THR A O 1
ATOM 1364 N N . ASP A 1 187 ? -2.191 -7.016 12.551 1.00 93.12 187 ASP A N 1
ATOM 1365 C CA . ASP A 1 187 ? -0.800 -6.977 13.009 1.00 93.12 187 ASP A CA 1
ATOM 1366 C C . ASP A 1 187 ? -0.428 -8.190 13.884 1.00 93.12 187 ASP A C 1
ATOM 1368 O O . ASP A 1 187 ? 0.756 -8.515 13.994 1.00 93.12 187 ASP A O 1
ATOM 1372 N N . ASP A 1 188 ? -1.413 -8.923 14.420 1.00 92.69 188 ASP A N 1
ATOM 1373 C CA . ASP A 1 188 ? -1.203 -10.141 15.210 1.00 92.69 188 ASP A CA 1
ATOM 1374 C C . ASP A 1 188 ? -1.687 -11.410 14.487 1.00 92.69 188 ASP A C 1
ATOM 1376 O O . ASP A 1 188 ? -2.879 -11.678 14.340 1.00 92.69 188 ASP A O 1
ATOM 1380 N N . HIS A 1 189 ? -0.744 -12.271 14.095 1.00 90.12 189 HIS A N 1
ATOM 1381 C CA . HIS A 1 189 ? -1.026 -13.577 13.489 1.00 90.12 189 HIS A CA 1
ATOM 1382 C C . HIS A 1 189 ? -1.965 -14.454 14.337 1.00 90.12 189 HIS A C 1
ATOM 1384 O O . HIS A 1 189 ? -2.670 -15.309 13.790 1.00 90.12 189 HIS A O 1
ATOM 1390 N N . ALA A 1 190 ? -1.951 -14.296 15.665 1.00 89.81 190 ALA A N 1
ATOM 1391 C CA . ALA A 1 190 ? -2.790 -15.078 16.562 1.00 89.81 190 ALA A CA 1
ATOM 1392 C C . ALA A 1 190 ? -4.284 -14.912 16.246 1.00 89.81 190 ALA A C 1
ATOM 1394 O O . ALA A 1 190 ? -5.012 -15.904 16.329 1.00 89.81 190 ALA A O 1
ATOM 1395 N N . ASP A 1 191 ? -4.714 -13.730 15.792 1.00 88.00 191 ASP A N 1
ATOM 1396 C CA . ASP A 1 191 ? -6.109 -13.451 15.435 1.00 88.00 191 ASP A CA 1
ATOM 1397 C C . ASP A 1 191 ? -6.603 -14.371 14.311 1.00 88.00 191 ASP A C 1
ATOM 1399 O O . ASP A 1 191 ? -7.645 -15.017 14.431 1.00 88.00 191 ASP A O 1
ATOM 1403 N N . LEU A 1 192 ? -5.826 -14.493 13.227 1.00 88.38 192 LEU A N 1
ATOM 1404 C CA . LEU A 1 192 ? -6.195 -15.330 12.076 1.00 88.38 192 LEU A CA 1
ATOM 1405 C C . LEU A 1 192 ? -6.076 -16.821 12.421 1.00 88.38 192 LEU A C 1
ATOM 1407 O O . LEU A 1 192 ? -6.910 -17.632 12.012 1.00 88.38 192 LEU A O 1
ATOM 1411 N N . ARG A 1 193 ? -5.077 -17.195 13.233 1.00 88.88 193 ARG A N 1
ATOM 1412 C CA . ARG A 1 193 ? -4.909 -18.579 13.705 1.00 88.88 193 ARG A CA 1
ATOM 1413 C C . ARG A 1 193 ? -6.059 -19.039 14.587 1.00 88.88 193 ARG A C 1
ATOM 1415 O O . ARG A 1 193 ? -6.469 -20.192 14.467 1.00 88.88 193 ARG A O 1
ATOM 1422 N N . ALA A 1 194 ? -6.574 -18.168 15.453 1.00 89.75 194 ALA A N 1
ATOM 1423 C CA . ALA A 1 194 ? -7.672 -18.488 16.361 1.00 89.75 194 ALA A CA 1
ATOM 1424 C C . ALA A 1 194 ? -8.947 -18.902 15.609 1.00 89.75 194 ALA A C 1
ATOM 1426 O O . ALA A 1 194 ? -9.691 -19.758 16.085 1.00 89.75 194 ALA A O 1
ATOM 1427 N N . VAL A 1 195 ? -9.157 -18.353 14.410 1.00 88.56 195 VAL A N 1
ATOM 1428 C CA . VAL A 1 195 ? -10.280 -18.697 13.524 1.00 88.56 195 VAL A CA 1
ATOM 1429 C C . VAL A 1 195 ? -9.915 -19.729 12.447 1.00 88.56 195 VAL A C 1
ATOM 1431 O O . VAL A 1 195 ? -10.723 -20.018 11.569 1.00 88.56 195 VAL A O 1
ATOM 1434 N N . GLY A 1 196 ? -8.710 -20.311 12.503 1.00 89.06 196 GLY A N 1
ATOM 1435 C CA . GLY A 1 196 ? -8.245 -21.324 11.550 1.00 89.06 196 GLY A CA 1
ATOM 1436 C C . GLY A 1 196 ? -8.034 -20.800 10.126 1.00 89.06 196 GLY A C 1
ATOM 1437 O O . GLY A 1 196 ? -8.016 -21.590 9.182 1.00 89.06 196 GLY A O 1
ATOM 1438 N N . MET A 1 197 ? -7.886 -19.486 9.958 1.00 89.81 197 MET A N 1
ATOM 1439 C CA . MET A 1 197 ? -7.702 -18.859 8.656 1.00 89.81 197 MET A CA 1
ATOM 1440 C C . MET A 1 197 ? -6.221 -18.921 8.246 1.00 89.81 197 MET A C 1
ATOM 1442 O O . MET A 1 197 ? -5.354 -18.513 9.026 1.00 89.81 197 MET A O 1
ATOM 1446 N N . PRO A 1 198 ? -5.892 -19.428 7.040 1.00 90.44 198 PRO A N 1
ATOM 1447 C CA . PRO A 1 198 ? -4.522 -19.389 6.540 1.00 90.44 198 PRO A CA 1
ATOM 1448 C C . PRO A 1 198 ? -4.068 -17.936 6.404 1.00 90.44 198 PRO A C 1
ATOM 1450 O O . PRO A 1 198 ? -4.853 -17.084 5.996 1.00 90.44 198 PRO A O 1
ATOM 1453 N N . ALA A 1 199 ? -2.809 -17.651 6.726 1.00 92.19 199 ALA A N 1
ATOM 1454 C CA . ALA A 1 199 ? -2.284 -16.294 6.704 1.00 92.19 199 ALA A CA 1
ATOM 1455 C C . ALA A 1 199 ? -0.891 -16.235 6.083 1.00 92.19 199 ALA A C 1
ATOM 1457 O O . ALA A 1 199 ? -0.070 -17.135 6.276 1.00 92.19 199 ALA A O 1
ATOM 1458 N N . SER A 1 200 ? -0.622 -15.142 5.382 1.00 91.69 200 SER A N 1
ATOM 1459 C CA . SER A 1 200 ? 0.706 -14.797 4.873 1.00 91.69 200 SER A CA 1
ATOM 1460 C C . SER A 1 200 ? 1.165 -13.479 5.476 1.00 91.69 200 SER A C 1
ATOM 1462 O O . SER A 1 200 ? 0.355 -12.566 5.643 1.00 91.69 200 SER A O 1
ATOM 1464 N N . CYS A 1 201 ? 2.454 -13.384 5.787 1.00 93.69 201 CYS A N 1
ATOM 1465 C CA . CYS A 1 201 ? 3.077 -12.144 6.225 1.00 93.69 201 CYS A CA 1
ATOM 1466 C C . CYS A 1 201 ? 3.347 -11.272 4.996 1.00 93.69 201 CYS A C 1
ATOM 1468 O O . CYS A 1 201 ? 4.020 -11.721 4.072 1.00 93.69 201 CYS A O 1
ATOM 1470 N N . GLN A 1 202 ? 2.808 -10.060 4.986 1.00 93.75 202 GLN A N 1
ATOM 1471 C CA . GLN A 1 202 ? 2.875 -9.119 3.872 1.00 93.75 202 GLN A CA 1
ATOM 1472 C C . GLN A 1 202 ? 3.368 -7.765 4.366 1.00 93.75 202 GLN A C 1
ATOM 1474 O O . GLN A 1 202 ? 3.244 -7.441 5.551 1.00 93.75 202 GLN A O 1
ATOM 1479 N N . ARG A 1 203 ? 3.917 -6.943 3.471 1.00 94.19 203 ARG A N 1
ATOM 1480 C CA . ARG A 1 203 ? 4.320 -5.587 3.845 1.00 94.19 203 ARG A CA 1
ATOM 1481 C C . ARG A 1 203 ? 3.099 -4.726 4.153 1.00 94.19 203 ARG A C 1
ATOM 1483 O O . ARG A 1 203 ? 2.092 -4.772 3.449 1.00 94.19 203 ARG A O 1
ATOM 1490 N N . ALA A 1 204 ? 3.197 -3.902 5.188 1.00 95.62 204 ALA A N 1
ATOM 1491 C CA . ALA A 1 204 ? 2.109 -3.022 5.603 1.00 95.62 204 ALA A CA 1
ATOM 1492 C C . ALA A 1 204 ? 1.788 -1.947 4.548 1.00 95.62 204 ALA A C 1
ATOM 1494 O O . ALA A 1 204 ? 0.623 -1.589 4.386 1.00 95.62 204 ALA A O 1
ATOM 1495 N N . ASP A 1 205 ? 2.797 -1.475 3.804 1.00 94.56 205 ASP A N 1
ATOM 1496 C CA . ASP A 1 205 ? 2.663 -0.496 2.712 1.00 94.56 205 ASP A CA 1
ATOM 1497 C C . ASP A 1 205 ? 2.030 -1.070 1.428 1.00 94.56 205 ASP A C 1
ATOM 1499 O O . ASP A 1 205 ? 1.763 -0.324 0.487 1.00 94.56 205 ASP A O 1
ATOM 1503 N N . GLU A 1 206 ? 1.745 -2.373 1.399 1.00 94.56 206 GLU A N 1
ATOM 1504 C CA . GLU A 1 206 ? 1.031 -3.065 0.318 1.00 94.56 206 GLU A CA 1
ATOM 1505 C C . GLU A 1 206 ? -0.320 -3.597 0.819 1.00 94.56 206 GLU A C 1
ATOM 1507 O O . GLU A 1 206 ? -1.358 -3.358 0.202 1.00 94.56 206 GLU A O 1
ATOM 1512 N N . ALA A 1 207 ? -0.332 -4.247 1.986 1.00 95.25 207 ALA A N 1
ATOM 1513 C CA . ALA A 1 207 ? -1.516 -4.872 2.573 1.00 95.25 207 ALA A CA 1
ATOM 1514 C C . ALA A 1 207 ? -2.594 -3.888 3.024 1.00 95.25 207 ALA A C 1
ATOM 1516 O O . ALA A 1 207 ? -3.765 -4.108 2.725 1.00 95.25 207 ALA A O 1
ATOM 1517 N N . LEU A 1 208 ? -2.231 -2.804 3.714 1.00 96.19 208 LEU A N 1
ATOM 1518 C CA . LEU A 1 208 ? -3.226 -1.857 4.228 1.00 96.19 208 LEU A CA 1
ATOM 1519 C C . LEU A 1 208 ? -3.887 -1.056 3.091 1.00 96.19 208 LEU A C 1
ATOM 1521 O O . LEU A 1 208 ? -5.117 -1.003 3.065 1.00 96.19 208 LEU A O 1
ATOM 1525 N N . PRO A 1 209 ? -3.140 -0.525 2.097 1.00 95.06 209 PRO A N 1
ATOM 1526 C CA . PRO A 1 209 ? -3.750 0.051 0.898 1.00 95.06 209 PRO A CA 1
ATOM 1527 C C . PRO A 1 209 ? -4.628 -0.942 0.132 1.00 95.06 209 PRO A C 1
ATOM 1529 O O . PRO A 1 209 ? -5.701 -0.571 -0.332 1.00 95.06 209 PRO A O 1
ATOM 1532 N N . MET A 1 210 ? -4.212 -2.207 0.012 1.00 94.12 210 MET A N 1
ATOM 1533 C CA . MET A 1 210 ? -5.026 -3.221 -0.664 1.00 94.12 210 MET A CA 1
ATOM 1534 C C . MET A 1 210 ? -6.316 -3.557 0.079 1.00 94.12 210 MET A C 1
ATOM 1536 O O . MET A 1 210 ? -7.344 -3.744 -0.567 1.00 94.12 210 MET A O 1
ATOM 1540 N N . ALA A 1 211 ? -6.289 -3.605 1.410 1.00 95.31 211 ALA A N 1
ATOM 1541 C CA . ALA A 1 211 ? -7.491 -3.796 2.212 1.00 95.31 211 ALA A CA 1
ATOM 1542 C C . ALA A 1 211 ? -8.459 -2.616 2.060 1.00 95.31 211 ALA A C 1
ATOM 1544 O O . ALA A 1 211 ? -9.641 -2.842 1.817 1.00 95.31 211 ALA A O 1
ATOM 1545 N N . ALA A 1 212 ? -7.955 -1.376 2.105 1.00 95.19 212 ALA A N 1
ATOM 1546 C CA . ALA A 1 212 ? -8.754 -0.178 1.836 1.00 95.19 212 ALA A CA 1
ATOM 1547 C C . ALA A 1 212 ? -9.393 -0.222 0.439 1.00 95.19 212 ALA A C 1
ATOM 1549 O O . ALA A 1 212 ? -10.601 -0.039 0.304 1.00 95.19 212 ALA A O 1
ATOM 1550 N N . LEU A 1 213 ? -8.612 -0.572 -0.589 1.00 92.88 213 LEU A N 1
ATOM 1551 C CA . LEU A 1 213 ? -9.117 -0.728 -1.953 1.00 92.88 213 LEU A CA 1
ATOM 1552 C C . LEU A 1 213 ? -10.217 -1.799 -2.046 1.00 92.88 213 LEU A C 1
ATOM 1554 O O . LEU A 1 213 ? -11.214 -1.597 -2.736 1.00 92.88 213 LEU A O 1
ATOM 1558 N N . ALA A 1 214 ? -10.038 -2.933 -1.361 1.00 91.56 214 ALA A N 1
ATOM 1559 C CA . ALA A 1 214 ? -10.966 -4.062 -1.396 1.00 91.56 214 ALA A CA 1
ATOM 1560 C C . ALA A 1 214 ? -12.332 -3.740 -0.769 1.00 91.56 214 ALA A C 1
ATOM 1562 O O . ALA A 1 214 ? -13.346 -4.247 -1.248 1.00 91.56 214 ALA A O 1
ATOM 1563 N N . ILE A 1 215 ? -12.366 -2.888 0.261 1.00 92.56 215 ILE A N 1
ATOM 1564 C CA . ILE A 1 215 ? -13.610 -2.432 0.905 1.00 92.56 215 ILE A CA 1
ATOM 1565 C C . ILE A 1 215 ? -14.177 -1.150 0.274 1.00 92.56 215 ILE A C 1
ATOM 1567 O O . ILE A 1 215 ? -15.270 -0.722 0.633 1.00 92.56 215 ILE A O 1
ATOM 1571 N N . GLY A 1 216 ? -13.460 -0.547 -0.680 1.00 90.25 216 GLY A N 1
ATOM 1572 C CA . GLY A 1 216 ? -13.871 0.684 -1.357 1.00 90.25 216 GLY A CA 1
ATOM 1573 C C . GLY A 1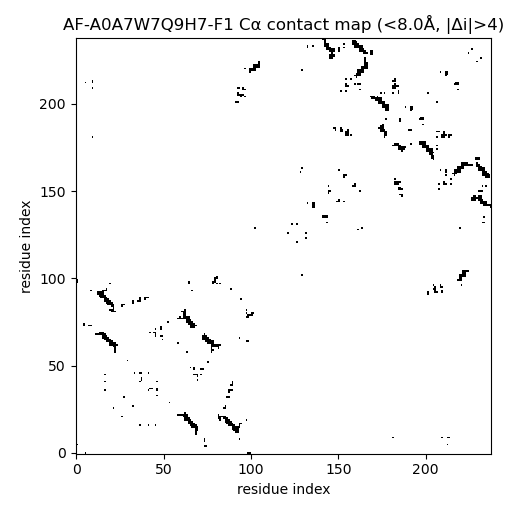 216 ? -13.597 1.970 -0.572 1.00 90.25 216 GLY A C 1
ATOM 1574 O O . GLY A 1 216 ? -14.201 2.991 -0.890 1.00 90.25 216 GLY A O 1
ATOM 1575 N N . ALA A 1 217 ? -12.706 1.930 0.420 1.00 92.38 217 ALA A N 1
ATOM 1576 C CA . ALA A 1 217 ? -12.249 3.114 1.138 1.00 92.38 217 ALA A CA 1
ATOM 1577 C C . ALA A 1 217 ? -11.268 3.928 0.281 1.00 92.38 217 ALA A C 1
ATOM 1579 O O . ALA A 1 217 ? -10.446 3.368 -0.457 1.00 92.38 217 ALA A O 1
ATOM 1580 N N . ASP A 1 218 ? -11.309 5.252 0.421 1.00 91.06 218 ASP A N 1
ATOM 1581 C CA . ASP A 1 218 ? -10.346 6.131 -0.235 1.00 91.06 218 ASP A CA 1
ATOM 1582 C C . ASP A 1 218 ? -8.949 5.940 0.367 1.00 91.06 218 ASP A C 1
ATOM 1584 O O . ASP A 1 218 ? -8.783 5.741 1.568 1.00 91.06 218 ASP A O 1
ATOM 1588 N N . ILE A 1 219 ? -7.913 6.025 -0.464 1.00 92.25 219 ILE A N 1
ATOM 1589 C CA . ILE A 1 219 ? -6.519 5.987 -0.012 1.00 92.25 219 ILE A CA 1
ATOM 1590 C C . ILE A 1 219 ? -5.941 7.374 -0.240 1.00 92.25 219 ILE A C 1
ATOM 1592 O O . ILE A 1 219 ? -6.048 7.909 -1.341 1.00 92.25 219 ILE A O 1
ATOM 1596 N N . LEU A 1 220 ? -5.320 7.949 0.786 1.00 91.62 220 LEU A N 1
ATOM 1597 C CA . LEU A 1 220 ? -4.741 9.287 0.757 1.00 91.62 220 LEU A CA 1
ATOM 1598 C C . LEU A 1 220 ? -3.296 9.219 1.251 1.00 91.62 220 LEU A C 1
ATOM 1600 O O . LEU A 1 220 ? -3.016 8.659 2.313 1.00 91.62 220 LEU A O 1
ATOM 1604 N N . VAL A 1 221 ? -2.372 9.810 0.493 1.00 89.88 221 VAL A N 1
ATOM 1605 C CA . VAL A 1 221 ? -0.974 9.966 0.918 1.00 89.88 221 VAL A CA 1
ATOM 1606 C C . VAL A 1 221 ? -0.735 11.421 1.283 1.00 89.88 221 VAL A C 1
ATOM 1608 O O . VAL A 1 221 ? -0.980 12.308 0.465 1.00 89.88 221 VAL A O 1
ATOM 1611 N N . ALA A 1 222 ? -0.254 11.653 2.499 1.00 87.00 222 ALA A N 1
ATOM 1612 C CA . ALA A 1 222 ? -0.068 12.985 3.054 1.00 87.00 222 ALA A CA 1
ATOM 1613 C C . ALA A 1 222 ? 1.403 13.266 3.369 1.00 87.00 222 ALA A C 1
ATOM 1615 O O . ALA A 1 222 ? 2.097 12.445 3.973 1.00 87.00 222 ALA A O 1
ATOM 1616 N N . GLU A 1 223 ? 1.867 14.448 2.980 1.00 83.69 223 GLU A N 1
ATOM 1617 C CA . GLU A 1 223 ? 3.192 14.961 3.341 1.00 83.69 223 GLU A CA 1
ATOM 1618 C C . GLU A 1 223 ? 3.102 15.697 4.689 1.00 83.69 223 GLU A C 1
ATOM 1620 O O . GLU A 1 223 ? 2.072 16.282 5.001 1.00 83.69 223 GLU A O 1
ATOM 1625 N N . ASP A 1 224 ? 4.148 15.653 5.517 1.00 80.56 224 ASP A N 1
ATOM 1626 C CA . ASP A 1 224 ? 4.242 16.423 6.774 1.00 80.56 224 ASP A CA 1
ATOM 1627 C C . ASP A 1 224 ? 3.110 16.212 7.813 1.00 80.56 224 ASP A C 1
ATOM 1629 O O . ASP A 1 224 ? 2.873 17.067 8.671 1.00 80.56 224 ASP A O 1
ATOM 1633 N N . VAL A 1 225 ? 2.433 15.055 7.806 1.00 85.38 225 VAL A N 1
ATOM 1634 C CA . VAL A 1 225 ? 1.451 14.681 8.842 1.00 85.38 225 VAL A CA 1
ATOM 1635 C C . VAL A 1 225 ? 2.073 13.773 9.911 1.00 85.38 225 VAL A C 1
ATOM 1637 O O . VAL A 1 225 ? 2.750 12.790 9.607 1.00 85.38 225 VAL A O 1
ATOM 1640 N N . SER A 1 226 ? 1.824 14.081 11.187 1.00 87.62 226 SER A N 1
ATOM 1641 C CA . SER A 1 226 ? 2.246 13.241 12.315 1.00 87.62 226 SER A CA 1
ATOM 1642 C C . SER A 1 226 ? 1.090 12.353 12.765 1.00 87.62 226 SER A C 1
ATOM 1644 O O . SER A 1 226 ? 0.119 12.839 13.344 1.00 87.62 226 SER A O 1
ATOM 1646 N N . LEU A 1 227 ? 1.202 11.054 12.493 1.00 90.94 227 LEU A N 1
ATOM 1647 C CA . LEU A 1 227 ? 0.230 10.031 12.880 1.00 90.94 227 LEU A CA 1
ATOM 1648 C C . LEU A 1 227 ? 0.928 8.948 13.699 1.00 90.94 227 LEU A C 1
ATOM 1650 O O . LEU A 1 227 ? 2.110 8.661 13.481 1.00 90.94 227 LEU A O 1
ATOM 1654 N N . VAL A 1 228 ? 0.199 8.291 14.601 1.00 92.75 228 VAL A N 1
ATOM 1655 C CA . VAL A 1 228 ? 0.702 7.078 15.260 1.00 92.75 228 VAL A CA 1
ATOM 1656 C C . VAL A 1 228 ? 1.028 6.049 14.177 1.00 92.75 228 VAL A C 1
ATOM 1658 O O . VAL A 1 228 ? 0.198 5.743 13.327 1.00 92.75 228 VAL A O 1
ATOM 1661 N N . ASP A 1 229 ? 2.270 5.563 14.174 1.00 93.00 229 ASP A N 1
ATOM 1662 C CA . ASP A 1 229 ? 2.831 4.693 13.131 1.00 93.00 229 ASP A CA 1
ATOM 1663 C C . ASP A 1 229 ? 2.850 5.257 11.700 1.00 93.00 229 ASP A C 1
ATOM 1665 O O . ASP A 1 229 ? 3.217 4.542 10.765 1.00 93.00 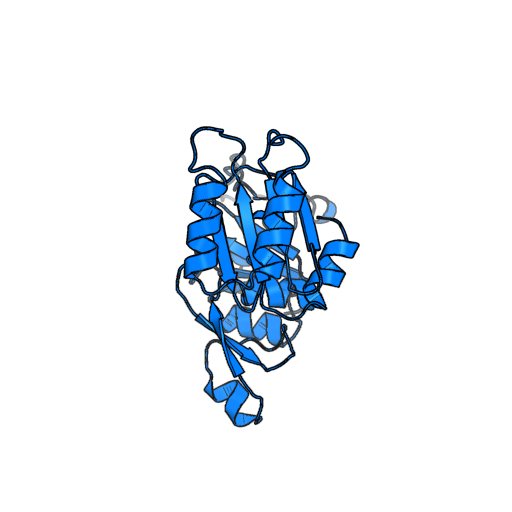229 ASP A O 1
ATOM 1669 N N . GLY A 1 230 ? 2.523 6.539 11.526 1.00 93.69 230 GLY A N 1
ATOM 1670 C CA . GLY A 1 230 ? 2.398 7.178 10.219 1.00 93.69 230 GLY A CA 1
ATOM 1671 C C . GLY A 1 230 ? 1.143 6.761 9.447 1.00 93.69 230 GLY A C 1
ATOM 1672 O O . GLY A 1 230 ? 1.125 6.900 8.227 1.00 93.69 230 GLY A O 1
ATOM 1673 N N . ILE A 1 231 ? 0.113 6.242 10.127 1.00 95.75 231 ILE A N 1
ATOM 1674 C CA . ILE A 1 231 ? -1.135 5.800 9.496 1.00 95.75 231 ILE A CA 1
ATOM 1675 C C . ILE A 1 231 ? -2.365 6.132 10.346 1.00 95.75 231 ILE A C 1
ATOM 1677 O O . ILE A 1 231 ? -2.328 6.064 11.578 1.00 95.75 231 ILE A O 1
ATOM 1681 N N . GLY A 1 232 ? -3.468 6.460 9.677 1.00 96.19 232 GLY A N 1
ATOM 1682 C CA . GLY A 1 232 ? -4.770 6.652 10.297 1.00 96.19 232 GLY A CA 1
ATOM 1683 C C . GLY A 1 232 ? -5.921 6.269 9.375 1.00 96.19 232 GLY A C 1
ATOM 1684 O O . GLY A 1 232 ? -5.765 6.226 8.158 1.00 96.19 232 GLY A O 1
ATOM 1685 N N . VAL A 1 233 ? -7.080 5.999 9.965 1.00 96.88 233 VAL A N 1
ATOM 1686 C CA . VAL A 1 233 ? -8.329 5.706 9.261 1.00 96.88 233 VAL A CA 1
ATOM 1687 C C . VAL A 1 233 ? -9.415 6.647 9.762 1.00 96.88 233 VAL A C 1
ATOM 1689 O O . VAL A 1 233 ? -9.588 6.788 10.974 1.00 96.88 233 VAL A O 1
ATOM 1692 N N . LEU A 1 234 ? -10.140 7.269 8.832 1.00 95.75 234 LEU A N 1
ATOM 1693 C CA . LEU A 1 234 ? -11.441 7.882 9.092 1.00 95.75 234 LEU A CA 1
ATOM 1694 C C . LEU A 1 234 ? -12.494 6.772 9.063 1.00 95.75 234 LEU A C 1
ATOM 1696 O O . LEU A 1 234 ? -12.649 6.108 8.039 1.00 95.75 234 LEU A O 1
ATOM 1700 N N . LEU A 1 235 ? -13.178 6.547 10.180 1.00 96.00 235 LEU A N 1
ATOM 1701 C CA . LEU A 1 235 ? -14.208 5.519 10.297 1.00 96.00 235 LEU A CA 1
ATOM 1702 C C . LEU A 1 235 ? -15.504 5.981 9.627 1.00 96.00 235 LEU A C 1
ATOM 1704 O O . LEU A 1 235 ? -15.909 7.130 9.796 1.00 96.00 235 LEU A O 1
ATOM 1708 N N . SER A 1 236 ? -16.190 5.057 8.956 1.00 91.75 236 SER A N 1
ATOM 1709 C CA . SER A 1 236 ? -17.532 5.294 8.408 1.00 91.75 236 SER A CA 1
ATOM 1710 C C . SER A 1 236 ? -18.579 5.479 9.511 1.00 91.75 236 SER A C 1
ATOM 1712 O O . SER A 1 236 ? -19.556 6.213 9.357 1.00 91.75 236 SER A O 1
ATOM 1714 N N . HIS A 1 237 ? -18.378 4.806 10.647 1.00 86.69 237 HIS A N 1
ATOM 1715 C CA . HIS A 1 237 ? -19.245 4.851 11.820 1.00 86.69 237 HIS A CA 1
ATOM 1716 C C . HIS A 1 237 ? -18.395 4.830 13.109 1.00 86.69 237 HIS A C 1
ATOM 1718 O O . HIS A 1 237 ? -17.344 4.183 13.124 1.00 86.69 237 HIS A O 1
ATOM 1724 N N . PRO A 1 238 ? -18.821 5.526 14.180 1.00 73.69 238 PRO A N 1
ATOM 1725 C CA . PRO A 1 238 ? -18.090 5.602 15.448 1.00 73.69 238 PRO A CA 1
ATOM 1726 C C . PRO A 1 238 ? -18.123 4.305 16.268 1.00 73.69 238 PRO A C 1
ATOM 1728 O O . PRO A 1 238 ? -19.094 3.525 16.128 1.00 73.69 238 PRO A O 1
#

Foldseek 3Di:
DDPQLLVCQLVDWDFKKKKWFFLDPPADDPVVLLVVCVVVVNDVLQSVLVVVLVVDDDADNATWIWMAHNVHTSDTDHFPHGDPHIDIDTDRFYQCVRNADADEPPPPPPDPDDDDDPDDDPDPVPDDPVNLQVVQVVDPPRQKDFDLAVLLVCLLVLFFQEKEAEPPFQPQQKWKAFDSQLSNIHNDPVVCVVVPTDIDIGRSSGSSVSSCSNSVHHYYYYYPDDTHSRIMGRTNPD

pLDDT: mean 83.8, std 15.37, range [34.88, 97.0]

Sequence (238 aa):
MNTAAIRDMALAHGPFASVYLPSDVGGPGWPVLRRTLAAQDTPEEMLAALDDALSHDGPAEGGRALIVTPSGVLVDGPLTWSPRAPIARLSDLPYLLPLVPRHPVHAPSAALVAAGGADSGPDPADRTMFDQFLFESSRPEGPVVQGVARCAAALRDHNADALVIAEGALADRTVWVGGTHRDQVTDDHADLRAVGMPASCQRADEALPMAALAIGADILVAEDVSLVDGIGVLLSHP

Nearest PDB structures (foldseek):
  8v9k-assembly1_z  TM=7.562E-01  e=1.112E-15  Mycobacterium tuberculosis H37Rv
  8v9j-assembly1_z  TM=6.124E-01  e=1.059E-06  Mycolicibacterium smegmatis MC2 155
  3obw-assembly1_A-2  TM=6.730E-01  e=1.687E-02  Saccharolobus solfataricus
  3ir9-assembly1_B  TM=5.990E-01  e=2.729E-02  Methanosarcina mazei
  5xxb-assembly1_b  TM=7.554E-01  e=2.678E-01  Toxoplasma gondii

Mean predicted aligned error: 7.97 Å